Protein AF-A0A7S1Y9A8-F1 (afdb_monomer)

pLDDT: mean 70.91, std 24.39, range [23.91, 96.44]

Organism: NCBI:txid210454

Mean predicted aligned error: 14.98 Å

Structure (mmCIF, N/CA/C/O backbone):
data_AF-A0A7S1Y9A8-F1
#
_entry.id   AF-A0A7S1Y9A8-F1
#
loop_
_atom_site.group_PDB
_atom_site.id
_atom_site.type_symbol
_atom_site.label_atom_id
_atom_site.label_alt_id
_atom_site.label_comp_id
_atom_site.label_asym_id
_atom_site.label_entity_id
_atom_site.label_seq_id
_atom_site.pdbx_PDB_ins_code
_atom_site.Cartn_x
_atom_site.Cartn_y
_atom_site.Cartn_z
_atom_site.occupancy
_atom_site.B_iso_or_equiv
_atom_site.auth_seq_id
_atom_site.auth_comp_id
_atom_site.auth_asym_id
_atom_site.auth_atom_id
_atom_site.pdbx_PDB_model_num
ATOM 1 N N . ASP A 1 1 ? -24.614 4.034 -26.869 1.00 30.88 1 ASP A N 1
ATOM 2 C CA . ASP A 1 1 ? -23.906 5.324 -26.892 1.00 30.88 1 ASP A CA 1
ATOM 3 C C . ASP A 1 1 ? -23.157 5.508 -25.569 1.00 30.88 1 ASP A C 1
ATOM 5 O O . ASP A 1 1 ? -23.698 6.017 -24.600 1.00 30.88 1 ASP A O 1
ATOM 9 N N . LEU A 1 2 ? -21.949 4.937 -25.499 1.00 27.69 2 LEU A N 1
ATOM 10 C CA . LEU A 1 2 ? -21.067 4.871 -24.318 1.00 27.69 2 LEU A CA 1
ATOM 11 C C . LEU A 1 2 ? -19.910 5.891 -24.429 1.00 27.69 2 LEU A C 1
ATOM 13 O O . LEU A 1 2 ? -18.851 5.713 -23.838 1.00 27.69 2 LEU A O 1
ATOM 17 N N . GLN A 1 3 ? -20.088 6.953 -25.224 1.00 30.09 3 GLN A N 1
ATOM 18 C CA . GLN A 1 3 ? -18.988 7.811 -25.681 1.00 30.09 3 GLN A CA 1
ATOM 19 C C . GLN A 1 3 ? -18.899 9.207 -25.048 1.00 30.09 3 GLN A C 1
ATOM 21 O O . GLN A 1 3 ? -18.086 10.000 -25.513 1.00 30.09 3 GLN A O 1
ATOM 26 N N . ARG A 1 4 ? -19.662 9.566 -24.004 1.00 28.25 4 ARG A N 1
ATOM 27 C CA . ARG A 1 4 ? -19.711 10.990 -23.592 1.00 28.25 4 ARG A CA 1
ATOM 28 C C . ARG A 1 4 ? -19.163 11.415 -22.239 1.00 28.25 4 ARG A C 1
ATOM 30 O O . ARG A 1 4 ? -18.996 12.614 -22.062 1.00 28.25 4 ARG A O 1
ATOM 37 N N . THR A 1 5 ? -18.719 10.524 -21.360 1.00 34.34 5 THR A N 1
ATOM 38 C CA . THR A 1 5 ? -17.974 10.951 -20.155 1.00 34.34 5 THR A CA 1
ATOM 39 C C . THR A 1 5 ? -16.961 9.901 -19.721 1.00 34.34 5 THR A C 1
ATOM 41 O O . THR A 1 5 ? -17.026 9.288 -18.660 1.00 34.34 5 THR A O 1
ATOM 44 N N . ASN A 1 6 ? -15.974 9.719 -20.591 1.00 33.00 6 ASN A N 1
ATOM 45 C CA . ASN A 1 6 ? -14.735 9.030 -20.286 1.00 33.00 6 ASN A CA 1
ATOM 46 C C . ASN A 1 6 ? -13.864 9.933 -19.386 1.00 33.00 6 ASN A C 1
ATOM 48 O O . ASN A 1 6 ? -13.241 10.878 -19.861 1.00 33.00 6 ASN A O 1
ATOM 52 N N . ALA A 1 7 ? -13.851 9.666 -18.079 1.00 34.69 7 ALA A N 1
ATOM 53 C CA . ALA A 1 7 ? -12.838 10.183 -17.147 1.00 34.69 7 ALA A CA 1
ATOM 54 C C . ALA A 1 7 ? -12.228 9.055 -16.290 1.00 34.69 7 ALA A C 1
ATOM 56 O O . ALA A 1 7 ? -11.705 9.289 -15.200 1.00 34.69 7 ALA A O 1
ATOM 57 N N . GLY A 1 8 ? -12.313 7.816 -16.782 1.00 31.08 8 GLY A N 1
ATOM 58 C CA . GLY A 1 8 ? -11.635 6.657 -16.218 1.00 31.08 8 GLY A CA 1
ATOM 59 C C . GLY A 1 8 ? -10.339 6.410 -16.976 1.00 31.08 8 GLY A C 1
ATOM 60 O O . GLY A 1 8 ? -10.314 5.618 -17.909 1.00 31.08 8 GLY A O 1
ATOM 61 N N . TYR A 1 9 ? -9.261 7.094 -16.590 1.00 32.44 9 TYR A N 1
ATOM 62 C CA . TYR A 1 9 ? -7.921 6.679 -17.002 1.00 32.44 9 TYR A CA 1
ATOM 63 C C . TYR A 1 9 ? -7.650 5.308 -16.369 1.00 32.44 9 TYR A C 1
ATOM 65 O O . TYR A 1 9 ? -7.555 5.202 -15.147 1.00 32.44 9 TYR A O 1
ATOM 73 N N . GLY A 1 10 ? -7.635 4.262 -17.195 1.00 34.56 10 GLY A N 1
ATOM 74 C CA . GLY A 1 10 ? -7.556 2.870 -16.765 1.00 34.56 10 GLY A CA 1
ATOM 75 C C . GLY A 1 10 ? -6.285 2.563 -15.977 1.00 34.56 10 GLY A C 1
ATOM 76 O O . GLY A 1 10 ? -5.195 2.630 -16.530 1.00 34.56 10 GLY A O 1
ATOM 77 N N . TYR A 1 11 ? -6.446 2.176 -14.708 1.00 33.78 11 TYR A N 1
ATOM 78 C CA . TYR A 1 11 ? -5.387 1.662 -13.833 1.00 33.78 11 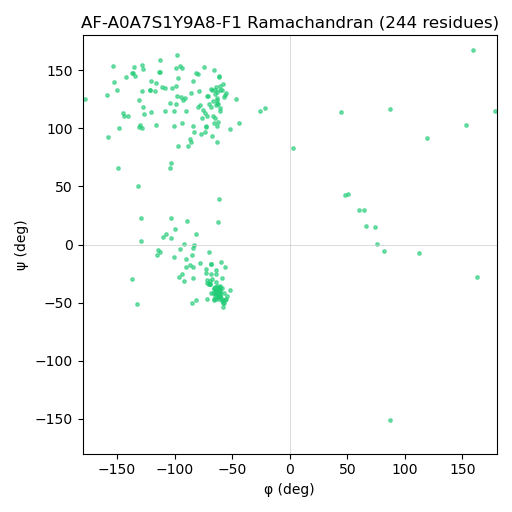TYR A CA 1
ATOM 79 C C . TYR A 1 11 ? -6.012 0.643 -12.859 1.00 33.78 11 TYR A C 1
ATOM 81 O O . TYR A 1 11 ? -6.693 1.021 -11.907 1.00 33.78 11 TYR A O 1
ATOM 89 N N . CYS A 1 12 ? -5.856 -0.658 -13.134 1.00 32.47 12 CYS A N 1
ATOM 90 C CA . CYS A 1 12 ? -6.739 -1.711 -12.601 1.00 32.47 12 CYS A CA 1
ATOM 91 C C . CYS A 1 12 ? -6.262 -2.422 -11.312 1.00 32.47 12 CYS A C 1
ATOM 93 O O . CYS A 1 12 ? -7.019 -3.215 -10.765 1.00 32.47 12 CYS A O 1
ATOM 95 N N . ALA A 1 13 ? -5.077 -2.148 -10.753 1.00 27.39 13 ALA A N 1
ATOM 96 C CA . ALA A 1 13 ? -4.642 -2.854 -9.530 1.00 27.39 13 ALA A CA 1
ATOM 97 C C . ALA A 1 13 ? -4.081 -1.934 -8.434 1.00 27.39 13 ALA A C 1
ATOM 99 O O . ALA A 1 13 ? -4.585 -1.943 -7.310 1.00 27.39 13 ALA A O 1
ATOM 100 N N . ALA A 1 14 ? -3.122 -1.055 -8.741 1.00 31.95 14 ALA A N 1
ATOM 101 C CA . ALA A 1 14 ? -2.535 -0.163 -7.732 1.00 31.95 14 ALA A CA 1
ATOM 102 C C . ALA A 1 14 ? -3.414 1.048 -7.367 1.00 31.95 14 ALA A C 1
ATOM 104 O O . ALA A 1 14 ? -3.231 1.677 -6.321 1.00 31.95 14 ALA A O 1
ATOM 105 N N . TRP A 1 15 ? -4.420 1.361 -8.191 1.00 31.95 15 TRP A N 1
ATOM 106 C CA . TRP A 1 15 ? -5.328 2.483 -7.944 1.00 31.95 15 TRP A CA 1
ATOM 107 C C . TRP A 1 15 ? -6.320 2.216 -6.803 1.00 31.95 15 TRP A C 1
ATOM 109 O O . TRP A 1 15 ? -6.751 3.152 -6.123 1.00 31.95 15 TRP A O 1
ATOM 119 N N . TYR A 1 16 ? -6.617 0.943 -6.520 1.00 31.50 16 TYR A N 1
ATOM 120 C CA . TYR A 1 16 ? -7.480 0.566 -5.401 1.00 31.50 16 TYR A CA 1
ATOM 121 C C . TYR A 1 16 ? -6.854 0.955 -4.052 1.00 31.50 16 TYR A C 1
ATOM 123 O O . TYR A 1 16 ? -7.535 1.531 -3.208 1.00 31.50 16 TYR A O 1
ATOM 131 N N . ALA A 1 17 ? -5.547 0.772 -3.853 1.00 28.16 17 ALA A N 1
ATOM 132 C CA . ALA A 1 17 ? -4.913 1.053 -2.560 1.00 28.16 17 ALA A CA 1
ATOM 133 C C . ALA A 1 17 ? -4.791 2.557 -2.233 1.00 28.16 17 ALA A C 1
ATOM 135 O O . ALA A 1 17 ? -4.843 2.946 -1.065 1.00 28.16 17 ALA A O 1
ATOM 136 N N . ILE A 1 18 ? -4.649 3.416 -3.250 1.00 33.25 18 ILE A N 1
ATOM 137 C CA . ILE A 1 18 ? -4.384 4.855 -3.064 1.00 33.25 18 ILE A CA 1
ATOM 138 C C . ILE A 1 18 ? -5.680 5.650 -2.828 1.00 33.25 18 ILE A C 1
ATOM 140 O O . ILE A 1 18 ? -5.668 6.647 -2.102 1.00 33.25 18 ILE A O 1
ATOM 144 N N . ARG A 1 19 ? -6.818 5.194 -3.372 1.00 33.50 19 ARG A N 1
ATOM 145 C CA . ARG A 1 19 ? -8.117 5.870 -3.214 1.00 33.50 19 ARG A CA 1
ATOM 146 C C . ARG A 1 19 ? -8.925 5.417 -2.000 1.00 33.50 19 ARG A C 1
ATOM 148 O O . ARG A 1 19 ? -9.7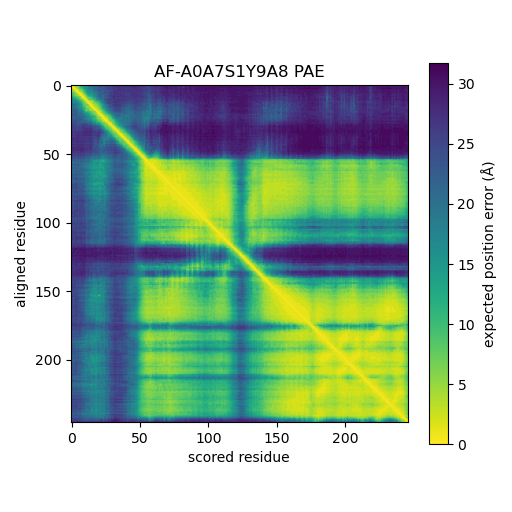74 6.169 -1.538 1.00 33.50 19 ARG A O 1
ATOM 155 N N . PHE A 1 20 ? -8.632 4.243 -1.440 1.00 36.38 20 PHE A N 1
ATOM 156 C CA . PHE A 1 20 ? -9.319 3.720 -0.249 1.00 36.38 20 PHE A CA 1
ATOM 157 C C . PHE A 1 20 ? -9.194 4.629 0.992 1.00 36.38 20 PHE A C 1
ATOM 159 O O . PHE A 1 20 ? -9.915 4.438 1.963 1.00 36.38 20 PHE A O 1
ATOM 166 N N . MET A 1 21 ? -8.268 5.597 0.985 1.00 33.22 21 MET A N 1
ATOM 167 C CA . MET A 1 21 ? -7.906 6.411 2.155 1.00 33.22 21 MET A CA 1
ATOM 168 C C . MET A 1 21 ? -7.922 7.929 1.909 1.00 33.22 21 MET A C 1
ATOM 170 O O . MET A 1 21 ? -7.584 8.689 2.811 1.00 33.22 21 MET A O 1
ATOM 174 N N . ASN A 1 22 ? -8.312 8.377 0.714 1.00 28.25 22 ASN A N 1
ATOM 175 C CA . ASN A 1 22 ? -8.611 9.781 0.435 1.00 28.25 22 ASN A CA 1
ATOM 176 C C . ASN A 1 22 ? -10.017 9.834 -0.173 1.00 28.25 22 ASN A C 1
ATOM 178 O O . ASN A 1 22 ? -10.182 9.343 -1.294 1.00 28.25 22 ASN A O 1
ATOM 182 N N . PRO A 1 23 ? -11.026 10.398 0.517 1.00 30.67 23 PRO A N 1
ATOM 183 C CA . PRO A 1 23 ? -12.350 10.533 -0.069 1.00 30.67 23 PRO A CA 1
ATOM 184 C C . PRO A 1 23 ? -12.243 11.331 -1.373 1.00 30.67 23 PRO A C 1
ATOM 186 O O . PRO A 1 23 ? -11.645 12.409 -1.433 1.00 30.67 23 PRO A O 1
ATOM 189 N N . MET A 1 24 ? -12.780 10.756 -2.447 1.00 30.09 24 MET A N 1
ATOM 190 C CA . MET A 1 24 ? -12.892 11.423 -3.735 1.00 30.09 24 MET A CA 1
ATOM 191 C C . MET A 1 24 ? -13.821 12.628 -3.566 1.00 30.09 24 MET A C 1
ATOM 193 O O . MET A 1 24 ? -14.955 12.468 -3.129 1.00 30.09 24 MET A O 1
ATOM 197 N N . LYS A 1 25 ? -13.357 13.833 -3.920 1.00 31.05 25 LYS A N 1
ATOM 198 C CA . LYS A 1 25 ? -14.243 14.997 -4.046 1.00 31.05 25 LYS A CA 1
ATOM 199 C C . LYS A 1 25 ? -15.194 14.743 -5.213 1.00 31.05 25 LYS A C 1
ATOM 201 O O . LYS A 1 25 ? -14.778 14.819 -6.371 1.00 31.05 25 LYS A O 1
ATOM 206 N N . ILE A 1 26 ? -16.440 14.409 -4.907 1.00 34.28 26 ILE A N 1
ATOM 207 C CA . ILE A 1 26 ? -17.520 14.391 -5.888 1.00 34.28 26 ILE A CA 1
ATOM 208 C C . ILE A 1 26 ? -17.795 15.856 -6.225 1.00 34.28 26 ILE A C 1
ATOM 210 O O . ILE A 1 26 ? -18.030 16.672 -5.338 1.00 34.28 26 ILE A O 1
ATOM 214 N N . ARG A 1 27 ? -17.661 16.220 -7.503 1.00 32.41 27 ARG A N 1
ATOM 215 C CA . ARG A 1 27 ? -18.210 17.484 -7.991 1.00 32.41 27 ARG A CA 1
ATOM 216 C C . ARG A 1 27 ? -19.706 17.265 -8.128 1.00 32.41 27 ARG A C 1
ATOM 218 O O . ARG A 1 27 ? -20.119 16.550 -9.041 1.00 32.41 27 ARG A O 1
ATOM 225 N N . ASP A 1 28 ? -20.483 17.876 -7.246 1.00 34.41 28 ASP A N 1
ATOM 226 C CA . ASP A 1 28 ? -21.924 17.968 -7.430 1.00 34.41 28 ASP A CA 1
ATOM 227 C C . ASP A 1 28 ? -22.170 18.759 -8.707 1.00 34.41 28 ASP A C 1
ATOM 229 O O . ASP A 1 28 ? -21.944 19.966 -8.788 1.00 34.41 28 ASP A O 1
ATOM 233 N N . THR A 1 29 ? -22.562 18.042 -9.753 1.00 38.88 29 THR A N 1
ATOM 234 C CA . THR A 1 29 ? -23.105 18.669 -10.944 1.00 38.88 29 THR A CA 1
ATOM 235 C C . THR A 1 29 ? -24.583 18.347 -10.942 1.00 38.88 29 THR A C 1
ATOM 237 O O . THR A 1 29 ? -24.950 17.184 -11.083 1.00 38.88 29 THR A O 1
ATOM 240 N N . LEU A 1 30 ? -25.366 19.421 -10.809 1.00 35.94 30 LEU A N 1
ATOM 241 C CA . LEU A 1 30 ? -26.774 19.623 -11.159 1.00 35.94 30 LEU A CA 1
ATOM 242 C C . LEU A 1 30 ? -27.653 19.971 -9.956 1.00 35.94 30 LEU A C 1
ATOM 244 O O . LEU A 1 30 ? -28.231 19.099 -9.326 1.00 35.94 30 LEU A O 1
ATOM 248 N N . LEU A 1 31 ? -27.795 21.277 -9.720 1.00 32.16 31 LEU A N 1
ATOM 249 C CA . LEU A 1 31 ? -29.069 22.005 -9.757 1.00 32.16 31 LEU A CA 1
ATOM 250 C C . LEU A 1 31 ? -28.733 23.494 -9.969 1.00 32.16 31 LEU A C 1
ATOM 252 O O . LEU A 1 31 ? -27.813 24.028 -9.355 1.00 32.16 31 LEU A O 1
ATOM 256 N N . GLY A 1 32 ? -29.379 24.113 -10.958 1.00 31.98 32 GLY A N 1
ATOM 257 C CA . GLY A 1 32 ? -28.995 25.412 -11.510 1.00 31.98 32 GLY A CA 1
ATOM 258 C C . GLY A 1 32 ? -29.140 26.592 -10.546 1.00 31.98 32 GLY A C 1
ATOM 259 O O . GLY A 1 32 ? -30.029 26.615 -9.703 1.00 31.98 32 GLY A O 1
ATOM 260 N N . GLY A 1 33 ? -28.289 27.605 -10.737 1.00 28.09 33 GLY A N 1
ATOM 261 C CA . GLY A 1 33 ? -28.428 28.911 -10.095 1.00 28.09 33 GLY A CA 1
ATOM 262 C C . GLY A 1 33 ? -27.100 29.645 -9.918 1.00 28.09 33 GLY A C 1
ATOM 263 O O . GLY A 1 33 ? -26.346 29.329 -9.014 1.00 28.09 33 GLY A O 1
ATOM 264 N N . SER A 1 34 ? -26.861 30.628 -10.791 1.00 27.25 34 SER A N 1
ATOM 265 C CA . SER A 1 34 ? -25.944 31.777 -10.677 1.00 27.25 34 SER A CA 1
ATOM 266 C C . SER A 1 34 ? -24.522 31.567 -10.129 1.00 27.25 34 SER A C 1
ATOM 268 O O . SER A 1 34 ? -24.275 31.381 -8.943 1.00 27.25 34 SER A O 1
ATOM 270 N N . SER A 1 35 ? -23.574 31.787 -11.036 1.00 34.47 35 SER A N 1
ATOM 271 C CA . SER A 1 35 ? -22.194 32.220 -10.820 1.00 34.47 35 SER A CA 1
ATOM 272 C C . SER A 1 35 ? -21.933 33.030 -9.540 1.00 34.47 35 SER A C 1
ATOM 274 O O . SER A 1 35 ? -22.312 34.197 -9.477 1.00 34.47 35 SER A O 1
ATOM 276 N N . THR A 1 36 ? -21.140 32.454 -8.631 1.00 24.94 36 THR A N 1
ATOM 277 C CA . THR A 1 36 ? -20.104 33.184 -7.885 1.00 24.94 36 THR A CA 1
ATOM 278 C C . THR A 1 36 ? -18.902 32.262 -7.693 1.00 24.94 36 THR A C 1
ATOM 280 O O . THR A 1 36 ? -18.955 31.263 -6.978 1.00 24.94 36 THR A O 1
ATOM 283 N N . THR A 1 37 ? -17.809 32.587 -8.376 1.00 31.20 37 THR A N 1
ATOM 284 C CA . THR A 1 37 ? -16.490 31.994 -8.167 1.00 31.20 37 THR A CA 1
ATOM 285 C C . THR A 1 37 ? -16.025 32.328 -6.753 1.00 31.20 37 THR A C 1
ATOM 287 O O . THR A 1 37 ? -15.551 33.433 -6.509 1.00 31.20 37 THR A O 1
ATOM 290 N N . THR A 1 38 ? -16.128 31.373 -5.831 1.00 23.91 38 THR A N 1
ATOM 291 C CA . THR A 1 38 ? -15.404 31.431 -4.558 1.00 23.91 38 THR A CA 1
ATOM 292 C C . THR A 1 38 ? -14.436 30.265 -4.513 1.00 23.91 38 THR A C 1
ATOM 294 O O . THR A 1 38 ? -14.798 29.108 -4.313 1.00 23.91 38 THR A O 1
ATOM 297 N N . THR A 1 39 ? -13.171 30.584 -4.751 1.00 28.05 39 THR A N 1
ATOM 298 C CA . THR A 1 39 ? -12.014 29.737 -4.495 1.00 28.05 39 THR A CA 1
ATOM 299 C C . THR A 1 39 ? -11.944 29.483 -2.987 1.00 28.05 39 THR A C 1
ATOM 301 O O . THR A 1 39 ? -11.320 30.239 -2.248 1.00 28.05 39 THR A O 1
ATOM 304 N N . THR A 1 40 ? -12.620 28.446 -2.490 1.00 24.73 40 THR A N 1
ATOM 305 C CA . THR A 1 40 ? -12.511 28.074 -1.075 1.00 24.73 40 THR A CA 1
ATOM 306 C C . THR A 1 40 ? -11.276 27.208 -0.874 1.00 24.73 40 THR A C 1
ATOM 308 O O . THR A 1 40 ? -11.262 25.996 -1.104 1.00 24.73 40 THR A O 1
ATOM 311 N N . THR A 1 41 ? -10.214 27.888 -0.458 1.00 26.33 41 THR A N 1
ATOM 312 C CA . THR A 1 41 ? -9.039 27.335 0.204 1.00 26.33 41 THR A CA 1
ATOM 313 C C . THR A 1 41 ? -9.445 26.370 1.316 1.00 26.33 41 THR A C 1
ATOM 315 O O . THR A 1 41 ? -10.202 26.709 2.218 1.00 26.33 41 THR A O 1
ATOM 318 N N . THR A 1 42 ? -8.901 25.162 1.219 1.00 33.38 42 THR A N 1
ATOM 319 C CA . THR A 1 42 ? -8.463 24.258 2.287 1.00 33.38 42 THR A CA 1
ATOM 320 C C . THR A 1 42 ? -8.706 24.731 3.728 1.00 33.38 42 THR A C 1
ATOM 322 O O . THR A 1 42 ? -7.782 25.193 4.387 1.00 33.38 42 THR A O 1
ATOM 325 N N . GLN A 1 43 ? -9.912 24.530 4.251 1.00 28.36 43 GLN A N 1
ATOM 326 C CA . GLN A 1 43 ? -10.160 24.342 5.680 1.00 28.36 43 GLN A CA 1
ATOM 327 C C . GLN A 1 43 ? -11.306 23.340 5.815 1.00 28.36 43 GLN A C 1
ATOM 329 O O . GLN A 1 43 ? -12.429 23.612 5.409 1.00 28.36 43 GLN A O 1
ATOM 334 N N . SER A 1 44 ? -11.019 22.155 6.348 1.00 27.80 44 SER A N 1
ATOM 335 C CA . SER A 1 44 ? -12.048 21.304 6.945 1.00 27.80 44 SER A CA 1
ATOM 336 C C . SER A 1 44 ? -11.903 21.408 8.457 1.00 27.80 44 SER A C 1
ATOM 338 O O . SER A 1 44 ? -11.509 20.463 9.134 1.00 27.80 44 SER A O 1
ATOM 340 N N . SER A 1 45 ? -12.169 22.601 8.977 1.00 30.75 45 SER A N 1
ATOM 341 C CA . SER A 1 45 ? -12.733 22.760 10.308 1.00 30.75 45 SER A CA 1
ATOM 342 C C . SER A 1 45 ? -14.151 22.189 10.242 1.00 30.75 45 SER A C 1
ATOM 344 O O . SER A 1 45 ? -15.080 22.861 9.813 1.00 30.75 45 SER A O 1
ATOM 346 N N . SER A 1 46 ? -14.320 20.913 10.587 1.00 29.91 46 SER A N 1
ATOM 347 C CA . SER A 1 46 ? -15.647 20.301 10.700 1.00 29.91 46 SER A CA 1
ATOM 348 C C . SER A 1 46 ? -16.029 20.164 12.170 1.00 29.91 46 SER A C 1
ATOM 350 O O . SER A 1 46 ? -16.084 19.066 12.716 1.00 29.91 46 SER A O 1
ATOM 352 N N . SER A 1 47 ? -16.302 21.297 12.813 1.00 30.36 47 SER A N 1
ATOM 353 C CA . SER A 1 47 ? -17.322 21.346 13.854 1.00 30.36 47 SER A CA 1
ATOM 354 C C . SER A 1 47 ? -18.667 21.372 13.134 1.00 30.36 47 SER A C 1
ATOM 356 O O . SER A 1 47 ? -19.048 22.426 12.653 1.00 30.36 47 SER A O 1
ATOM 358 N N . PHE A 1 48 ? -19.305 20.218 12.955 1.00 25.97 48 PHE A N 1
ATOM 359 C CA . PHE A 1 48 ? -20.756 20.041 12.812 1.00 25.97 48 PHE A CA 1
ATOM 360 C C . PHE A 1 48 ? -21.001 18.550 12.584 1.00 25.97 48 PHE A C 1
ATOM 362 O O . PHE A 1 48 ? -20.571 17.984 11.577 1.00 25.97 48 PHE A O 1
ATOM 369 N N . ALA A 1 49 ? -21.676 17.927 13.547 1.00 31.81 49 ALA A N 1
ATOM 370 C CA . ALA A 1 49 ? -22.215 16.583 13.463 1.00 31.81 49 ALA A CA 1
ATOM 371 C C . ALA A 1 49 ? -22.892 16.367 12.104 1.00 31.81 49 ALA A C 1
ATOM 373 O O . ALA A 1 49 ? -23.979 16.871 11.841 1.00 31.81 49 ALA A O 1
ATOM 374 N N . THR A 1 50 ? -22.226 15.632 11.219 1.00 26.66 50 THR A N 1
ATOM 375 C CA . THR A 1 50 ? -22.863 15.083 10.030 1.00 26.66 50 THR A CA 1
ATOM 376 C C . THR A 1 50 ? -22.546 13.604 10.020 1.00 26.66 50 THR A C 1
ATOM 378 O O . THR A 1 50 ? -21.468 13.172 9.619 1.00 26.66 50 THR A O 1
ATOM 381 N N . THR A 1 51 ? -23.527 12.828 10.461 1.00 33.38 51 THR A N 1
ATOM 382 C CA . THR A 1 51 ? -23.706 11.391 10.238 1.00 33.38 51 THR A CA 1
ATOM 383 C C . THR A 1 51 ? -23.870 11.069 8.745 1.00 33.38 51 THR A C 1
ATOM 385 O O . THR A 1 51 ? -24.673 10.221 8.369 1.00 33.38 51 THR A O 1
ATOM 388 N N . ASN A 1 52 ? -23.129 11.740 7.858 1.00 39.59 52 ASN A N 1
ATOM 389 C CA . ASN A 1 52 ? -23.088 11.371 6.456 1.00 39.59 52 ASN A CA 1
ATOM 390 C C . ASN A 1 52 ? -22.250 10.106 6.380 1.00 39.59 52 ASN A C 1
ATOM 392 O O . ASN A 1 52 ? -21.020 10.146 6.384 1.00 39.59 52 ASN A O 1
ATOM 396 N N . THR A 1 53 ? -22.939 8.969 6.351 1.00 46.06 53 THR A N 1
ATOM 397 C CA . THR A 1 53 ? -22.382 7.708 5.886 1.00 46.06 53 THR A CA 1
ATOM 398 C C . THR A 1 53 ? -21.773 7.974 4.516 1.00 46.06 53 THR A C 1
ATOM 400 O O . THR A 1 53 ? -22.482 8.118 3.521 1.00 46.06 53 THR A O 1
ATOM 403 N N . LEU A 1 54 ? -20.454 8.153 4.481 1.00 64.50 54 LEU A N 1
ATOM 404 C CA . LEU A 1 54 ? -19.745 8.384 3.237 1.00 64.50 54 LEU A CA 1
ATOM 405 C C . LEU A 1 54 ? -19.860 7.100 2.422 1.00 64.50 54 LEU A C 1
ATOM 407 O O . LEU A 1 54 ? -19.300 6.064 2.789 1.00 64.50 54 LEU A O 1
ATOM 411 N N . GLN A 1 55 ? -20.621 7.182 1.335 1.00 73.56 55 GLN A N 1
ATOM 412 C CA . GLN A 1 55 ? -20.807 6.078 0.413 1.00 73.56 55 GLN A CA 1
ATOM 413 C C . GLN A 1 55 ? -19.443 5.599 -0.093 1.00 73.56 55 GLN A C 1
ATOM 415 O O . GLN A 1 55 ? -18.620 6.372 -0.592 1.00 73.56 55 GLN A O 1
ATOM 420 N N . HIS A 1 56 ? -19.204 4.296 -0.001 1.00 77.12 56 HIS A N 1
ATOM 421 C CA . HIS A 1 56 ? -17.988 3.684 -0.501 1.00 77.12 56 HIS A CA 1
ATOM 422 C C . HIS A 1 56 ? -18.168 3.284 -1.970 1.00 77.12 56 HIS A C 1
ATOM 424 O O . HIS A 1 56 ? -18.468 2.130 -2.282 1.00 77.12 56 HIS A O 1
ATOM 430 N N . HIS A 1 57 ? -17.943 4.226 -2.892 1.00 80.81 57 HIS A N 1
ATOM 431 C CA . HIS A 1 57 ? -18.139 4.013 -4.337 1.00 80.81 57 HIS A CA 1
ATOM 432 C C . HIS A 1 57 ? -17.427 2.774 -4.891 1.00 80.81 57 HIS A C 1
ATOM 434 O O . HIS A 1 57 ? -18.004 2.051 -5.693 1.00 80.81 57 HIS A O 1
ATOM 440 N N . GLY A 1 58 ? -16.202 2.487 -4.436 1.00 81.38 58 GLY A N 1
ATOM 441 C CA . GLY A 1 58 ? -15.440 1.327 -4.913 1.00 81.38 58 GLY A CA 1
ATOM 442 C C . GLY A 1 58 ? -16.011 -0.033 -4.494 1.00 81.38 58 GLY A C 1
ATOM 443 O O . GLY A 1 58 ? -15.637 -1.038 -5.081 1.00 81.38 58 GLY A O 1
ATOM 444 N N . LEU A 1 59 ? -16.898 -0.066 -3.491 1.00 79.75 59 LEU A N 1
ATOM 445 C CA . LEU A 1 59 ? -17.574 -1.280 -3.009 1.00 79.75 59 LEU A CA 1
ATOM 446 C C . LEU A 1 59 ? -19.083 -1.249 -3.295 1.00 79.75 59 LEU A C 1
ATOM 448 O O . LEU A 1 59 ? -19.772 -2.221 -3.017 1.00 79.75 59 LEU A O 1
ATOM 452 N N . GLY A 1 60 ? -19.614 -0.130 -3.799 1.00 84.12 60 GLY A N 1
ATOM 453 C CA . GLY A 1 60 ? -21.053 0.064 -3.984 1.00 84.12 60 GLY A CA 1
ATOM 454 C C . GLY A 1 60 ? -21.865 0.123 -2.682 1.00 84.12 60 GLY A C 1
ATOM 455 O O . GLY A 1 60 ? -23.082 -0.013 -2.729 1.00 84.12 60 GLY A O 1
ATOM 456 N N . LEU A 1 61 ? -21.229 0.325 -1.523 1.00 80.75 61 LEU A N 1
ATOM 457 C CA . LEU A 1 61 ? -21.899 0.314 -0.217 1.00 80.75 61 LEU A CA 1
ATOM 458 C C . LEU A 1 61 ? -22.248 1.727 0.251 1.00 80.75 61 LEU A C 1
ATOM 460 O O . LEU A 1 61 ? -21.461 2.654 0.073 1.00 80.75 61 LEU A O 1
ATOM 464 N N . GLN A 1 62 ? -23.401 1.882 0.903 1.00 76.44 62 GLN A N 1
ATOM 465 C CA . GLN A 1 62 ? -23.827 3.152 1.510 1.00 76.44 62 GLN A CA 1
ATOM 466 C C . GLN A 1 62 ? -22.995 3.515 2.747 1.00 76.44 62 GLN A C 1
ATOM 468 O O . GLN A 1 62 ? -22.703 4.684 2.977 1.00 76.44 62 GLN A O 1
ATOM 473 N N . CYS A 1 63 ? -22.562 2.512 3.511 1.00 74.88 63 CYS A N 1
ATOM 474 C CA . CYS A 1 63 ? -21.648 2.670 4.631 1.00 74.88 63 CYS A CA 1
ATOM 475 C C . CYS A 1 63 ? -20.670 1.491 4.680 1.00 74.88 63 CYS A C 1
ATOM 477 O O . CYS A 1 63 ? -21.009 0.358 4.337 1.00 74.88 63 CYS A O 1
ATOM 479 N N . TYR A 1 64 ? -19.429 1.765 5.074 1.00 80.19 64 TYR A N 1
ATOM 480 C CA . TYR A 1 64 ? -18.401 0.746 5.249 1.00 80.19 64 TYR A CA 1
ATOM 481 C C . TYR A 1 64 ? -17.380 1.210 6.286 1.00 80.19 64 TYR A C 1
ATOM 483 O O . TYR A 1 64 ? -16.972 2.371 6.285 1.00 80.19 64 TYR A O 1
ATOM 491 N N . CYS A 1 65 ? -16.936 0.296 7.148 1.00 80.75 65 CYS A N 1
ATOM 492 C CA . CYS A 1 65 ? -15.810 0.520 8.046 1.00 80.75 65 CYS A CA 1
ATOM 493 C C . CYS A 1 65 ? -14.879 -0.698 8.055 1.00 80.75 65 CYS A C 1
ATOM 495 O O . CYS A 1 65 ? -15.291 -1.829 7.798 1.00 80.75 65 CYS A O 1
ATOM 497 N N . GLN A 1 66 ? -13.599 -0.459 8.334 1.00 84.31 66 GLN A N 1
ATOM 498 C CA . GLN A 1 66 ? -12.610 -1.524 8.484 1.00 84.31 66 GLN A CA 1
ATOM 499 C C . GLN A 1 66 ? -12.631 -2.037 9.933 1.00 84.31 66 GLN A C 1
ATOM 501 O O . GLN A 1 66 ? -12.585 -1.241 10.866 1.00 84.31 66 GLN A O 1
ATOM 506 N N . TRP A 1 67 ? -12.712 -3.360 10.118 1.00 85.88 67 TRP A N 1
ATOM 507 C CA . TRP A 1 67 ? -12.903 -3.984 11.441 1.00 85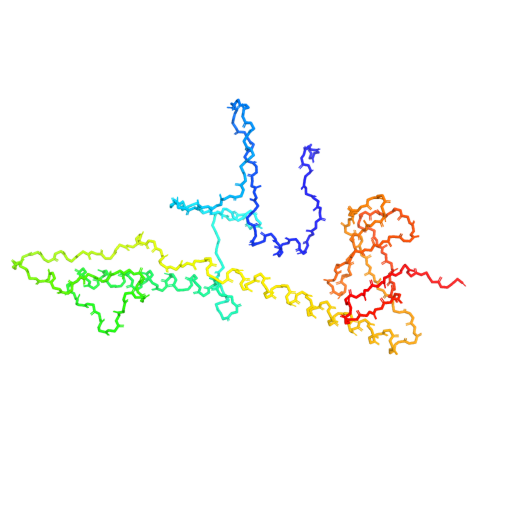.88 67 TRP A CA 1
ATOM 508 C C . TRP A 1 67 ? -12.024 -5.218 11.701 1.00 85.88 67 TRP A C 1
ATOM 510 O O . TRP A 1 67 ? -11.698 -5.539 12.841 1.00 85.88 67 TRP A O 1
ATOM 520 N N . THR A 1 68 ? -11.659 -5.964 10.661 1.00 92.25 68 THR A N 1
ATOM 521 C CA . THR A 1 68 ? -11.169 -7.346 10.796 1.00 92.25 68 THR A CA 1
ATOM 522 C C . THR A 1 68 ? -9.682 -7.473 11.135 1.00 92.25 68 THR A C 1
ATOM 524 O O . THR A 1 68 ? -9.171 -8.583 11.232 1.00 92.25 68 THR A O 1
ATOM 527 N N . SER A 1 69 ? -8.935 -6.374 11.273 1.00 91.94 69 SER A N 1
ATOM 528 C CA . SER A 1 69 ? -7.479 -6.394 11.487 1.00 91.94 69 SER A CA 1
ATOM 529 C C . SER A 1 69 ? -6.988 -5.496 12.641 1.00 91.94 69 SER A C 1
ATOM 531 O O . SER A 1 69 ? -6.016 -4.762 12.446 1.00 91.94 69 SER A O 1
ATOM 533 N N . PRO A 1 70 ? -7.563 -5.581 13.859 1.00 89.44 70 PRO A N 1
ATOM 534 C CA . PRO A 1 70 ? -7.235 -4.687 14.980 1.00 89.44 70 PRO A CA 1
ATOM 535 C C . PRO A 1 70 ? -5.786 -4.804 15.482 1.00 89.44 70 PRO A C 1
ATOM 537 O O . PRO A 1 70 ? -5.245 -3.839 16.007 1.00 89.44 70 PRO A O 1
ATOM 540 N N . ILE A 1 71 ? -5.125 -5.952 15.283 1.00 94.00 71 ILE A N 1
ATOM 541 C CA . ILE A 1 71 ? -3.720 -6.159 15.692 1.00 94.00 71 ILE A CA 1
ATOM 542 C C . ILE A 1 71 ? -2.752 -5.328 14.834 1.00 94.00 71 ILE A C 1
ATOM 544 O O . ILE A 1 71 ? -1.727 -4.863 15.319 1.00 94.00 71 ILE A O 1
ATOM 548 N N . ARG A 1 72 ? -3.066 -5.136 13.547 1.00 89.88 72 ARG A N 1
ATOM 549 C CA . ARG A 1 72 ? -2.157 -4.513 12.563 1.00 89.88 72 ARG A CA 1
ATOM 550 C C . ARG A 1 72 ? -2.658 -3.183 11.998 1.00 89.88 72 ARG A C 1
ATOM 552 O O . ARG A 1 72 ? -1.922 -2.522 11.272 1.00 89.88 72 ARG A O 1
ATOM 559 N N . ARG A 1 73 ? -3.905 -2.790 12.280 1.00 81.44 73 ARG A N 1
ATOM 560 C CA . ARG A 1 73 ? -4.492 -1.514 11.848 1.00 81.44 73 ARG A CA 1
ATOM 561 C C . ARG A 1 73 ? -5.077 -0.783 13.045 1.00 81.44 73 ARG A C 1
ATOM 563 O O . ARG A 1 73 ? -6.029 -1.248 13.665 1.00 81.44 73 ARG A O 1
ATOM 570 N N . PHE A 1 74 ? -4.533 0.398 13.315 1.00 83.00 74 PHE A N 1
ATOM 571 C CA . PHE A 1 74 ? -4.993 1.249 14.410 1.00 83.00 74 PHE A CA 1
ATOM 572 C C . PHE A 1 74 ? -6.448 1.707 14.226 1.00 83.00 74 PHE A C 1
ATOM 574 O O . PHE A 1 74 ? -7.201 1.752 15.191 1.00 83.00 74 PHE A O 1
ATOM 581 N N . THR A 1 75 ? -6.869 1.960 12.984 1.00 81.00 75 THR A N 1
ATOM 582 C CA . THR A 1 75 ? -8.256 2.320 12.657 1.00 81.00 75 THR A CA 1
ATOM 583 C C . THR A 1 75 ? -9.237 1.218 13.048 1.00 81.00 75 THR A C 1
ATOM 585 O O . THR A 1 75 ? -10.241 1.503 13.687 1.00 81.00 75 THR A O 1
ATOM 588 N N . ASP A 1 76 ? -8.929 -0.047 12.753 1.00 84.25 76 ASP A N 1
ATOM 589 C CA . ASP A 1 76 ? -9.776 -1.180 13.142 1.00 84.25 76 ASP A CA 1
ATOM 590 C C . ASP A 1 76 ? -9.859 -1.279 14.678 1.00 84.25 76 ASP A C 1
ATOM 592 O O . ASP A 1 76 ? -10.941 -1.469 15.229 1.00 84.25 76 ASP A O 1
ATOM 596 N N . LEU A 1 77 ? -8.744 -1.065 15.390 1.00 85.44 77 LEU A N 1
ATOM 597 C CA . LEU A 1 77 ? -8.722 -1.030 16.858 1.00 85.44 77 LEU A CA 1
ATOM 598 C C . LEU A 1 77 ? -9.602 0.094 17.435 1.00 85.44 77 LEU A C 1
ATOM 600 O O . LEU A 1 77 ? -10.279 -0.113 18.444 1.00 85.44 77 LEU A O 1
ATOM 604 N N . GLN A 1 78 ? -9.627 1.264 16.793 1.00 81.44 78 GLN A N 1
ATOM 605 C CA . GLN A 1 78 ? -10.508 2.369 17.175 1.00 81.44 78 GLN A CA 1
ATOM 606 C C . GLN A 1 78 ? -11.986 1.983 17.035 1.00 81.44 78 GLN A C 1
ATOM 608 O O . GLN A 1 78 ? -12.761 2.217 17.964 1.00 81.44 78 GLN A O 1
ATOM 613 N N . VAL A 1 79 ? -12.373 1.325 15.934 1.00 82.94 79 VAL A N 1
ATOM 614 C CA . VAL A 1 79 ? -13.754 0.840 15.760 1.00 82.94 79 VAL A CA 1
ATOM 615 C C . VAL A 1 79 ? -14.098 -0.200 16.834 1.00 82.94 79 VAL A C 1
ATOM 617 O O . VAL A 1 79 ? -15.157 -0.108 17.454 1.00 82.94 79 VAL A O 1
ATOM 620 N N . HIS A 1 80 ? -13.185 -1.130 17.149 1.00 87.44 80 HIS A N 1
ATOM 621 C CA . HIS A 1 80 ? -13.361 -2.081 18.262 1.00 87.44 80 HIS A CA 1
ATOM 622 C C . HIS A 1 80 ? -13.576 -1.374 19.603 1.00 87.44 80 HIS A C 1
ATOM 624 O O . HIS A 1 80 ? -14.422 -1.786 20.395 1.00 87.44 80 HIS A O 1
ATOM 630 N N . GLY A 1 81 ? -12.822 -0.306 19.872 1.00 84.00 81 GLY A N 1
ATOM 631 C CA . GLY A 1 81 ? -13.002 0.535 21.055 1.00 84.00 81 GLY A CA 1
ATOM 632 C C . GLY A 1 81 ? -14.388 1.181 21.112 1.00 84.00 81 GLY A C 1
ATOM 633 O O . GLY A 1 81 ? -15.032 1.147 22.161 1.00 84.00 81 GLY A O 1
ATOM 634 N N . ALA A 1 82 ? -14.871 1.708 19.987 1.00 82.31 82 ALA A N 1
ATOM 635 C CA . ALA A 1 82 ? -16.187 2.332 19.883 1.00 82.31 82 ALA A CA 1
ATOM 636 C C . ALA A 1 82 ? -17.333 1.339 20.141 1.00 82.31 82 ALA A C 1
ATOM 638 O O . ALA A 1 82 ? -18.211 1.616 20.955 1.00 82.31 82 ALA A O 1
ATOM 639 N N . VAL A 1 83 ? -17.288 0.152 19.525 1.00 84.19 83 VAL A N 1
ATOM 640 C CA . VAL A 1 83 ? -18.305 -0.894 19.732 1.00 84.19 83 VAL A CA 1
ATOM 641 C C . VAL A 1 83 ? -18.290 -1.408 21.173 1.00 84.19 83 VAL A C 1
ATOM 643 O O . VAL A 1 83 ? -19.346 -1.546 21.783 1.00 84.19 83 VAL A O 1
ATOM 646 N N . LYS A 1 84 ? -17.110 -1.619 21.772 1.00 87.75 84 LYS A N 1
ATOM 647 C CA . LYS A 1 84 ? -17.015 -2.007 23.190 1.00 87.75 84 LYS A CA 1
ATOM 648 C C . LYS A 1 84 ? -17.625 -0.958 24.120 1.00 87.75 84 LYS A C 1
ATOM 650 O O . LYS A 1 84 ? -18.320 -1.328 25.060 1.00 87.75 84 LYS A O 1
ATOM 655 N N . ARG A 1 85 ? -17.384 0.333 23.866 1.00 84.81 85 ARG A N 1
ATOM 656 C CA . ARG A 1 85 ? -17.996 1.431 24.635 1.00 84.81 85 ARG A CA 1
ATOM 657 C C . ARG A 1 85 ? -19.516 1.416 24.513 1.00 84.81 85 ARG A C 1
ATOM 659 O O . ARG A 1 85 ? -20.189 1.526 25.530 1.00 84.81 85 ARG A O 1
ATOM 666 N N . TYR A 1 86 ? -20.040 1.228 23.303 1.00 82.88 86 TYR A N 1
ATOM 667 C CA . TYR A 1 86 ? -21.480 1.131 23.062 1.00 82.88 86 TYR A CA 1
ATOM 668 C C . TYR A 1 86 ? -22.121 -0.008 23.869 1.00 82.88 86 TYR A C 1
ATOM 670 O O . TYR A 1 86 ? -23.014 0.251 24.670 1.00 82.88 86 TYR A O 1
ATOM 678 N N . LEU A 1 87 ? -21.593 -1.231 23.750 1.00 86.50 87 LEU A N 1
ATOM 679 C CA . LEU A 1 87 ? -22.116 -2.403 24.465 1.00 86.50 87 LEU A CA 1
ATOM 680 C C . LEU A 1 87 ? -22.023 -2.247 25.992 1.00 86.50 87 LEU A C 1
ATOM 682 O O . LEU A 1 87 ? -22.910 -2.667 26.728 1.00 86.50 87 LEU A O 1
ATOM 686 N N . ARG A 1 88 ? -20.957 -1.610 26.494 1.00 87.19 88 ARG A N 1
ATOM 687 C CA . ARG A 1 88 ? -20.820 -1.312 27.928 1.00 87.19 88 ARG A CA 1
ATOM 688 C C . ARG A 1 88 ? -21.857 -0.297 28.406 1.00 87.19 88 ARG A C 1
ATOM 690 O O . ARG A 1 88 ? -22.416 -0.490 29.479 1.00 87.19 88 ARG A O 1
ATOM 697 N N . ARG A 1 89 ? -22.125 0.762 27.630 1.00 83.94 89 ARG A N 1
ATOM 698 C CA . ARG A 1 89 ? -23.174 1.746 27.952 1.00 83.94 89 ARG A CA 1
ATOM 699 C C . ARG A 1 89 ? -24.548 1.095 27.970 1.00 83.94 89 ARG A C 1
ATOM 701 O O . ARG A 1 89 ? -25.294 1.336 28.907 1.00 83.94 89 ARG A O 1
ATOM 708 N N . GLU A 1 90 ? -24.854 0.269 26.972 1.00 85.69 90 GLU A N 1
ATOM 709 C CA . GLU A 1 90 ? -26.101 -0.500 26.904 1.00 85.69 90 GLU A CA 1
ATOM 710 C C . GLU A 1 90 ? -26.279 -1.366 28.156 1.00 85.69 90 GLU A C 1
ATOM 712 O O . GLU A 1 90 ? -27.299 -1.268 28.832 1.00 85.69 90 GLU A O 1
ATOM 717 N N . ARG A 1 91 ? -25.237 -2.100 28.561 1.00 87.88 91 ARG A N 1
ATOM 718 C CA . ARG A 1 91 ? -25.293 -2.916 29.776 1.00 87.88 91 ARG A CA 1
ATOM 719 C C . ARG A 1 91 ? -25.464 -2.090 31.054 1.00 87.88 91 ARG A C 1
ATOM 721 O O . ARG A 1 91 ? -26.232 -2.475 31.926 1.00 87.88 91 ARG A O 1
ATOM 728 N N . VAL A 1 92 ? -24.767 -0.962 31.190 1.00 86.44 92 VAL A N 1
ATOM 729 C CA . VAL A 1 92 ? -24.942 -0.055 32.343 1.00 86.44 92 VAL A CA 1
ATOM 730 C C . VAL A 1 92 ? -26.360 0.503 32.385 1.00 86.44 92 VAL A C 1
ATOM 732 O O . VAL A 1 92 ? -26.964 0.582 33.447 1.00 86.44 92 VAL A O 1
ATOM 735 N N . ASN A 1 93 ? -26.904 0.852 31.228 1.00 85.88 93 ASN A N 1
ATOM 736 C CA . ASN A 1 93 ? -28.264 1.334 31.075 1.00 85.88 93 ASN A CA 1
ATOM 737 C C . ASN A 1 93 ? -29.307 0.300 31.533 1.00 85.88 93 ASN A C 1
ATOM 739 O O . ASN A 1 93 ? -30.253 0.669 32.226 1.00 85.88 93 ASN A O 1
ATOM 743 N N . GLU A 1 94 ? -29.103 -0.983 31.224 1.00 88.00 94 GLU A N 1
ATOM 744 C CA . GLU A 1 94 ? -29.927 -2.076 31.758 1.00 88.00 94 GLU A CA 1
ATOM 745 C C . GLU A 1 94 ? -29.837 -2.169 33.289 1.00 88.00 94 GLU A C 1
ATOM 747 O O . GLU A 1 94 ? -30.865 -2.236 33.960 1.00 88.00 94 GLU A O 1
ATOM 752 N N . LEU A 1 95 ? -28.626 -2.119 33.857 1.00 86.62 95 LEU A N 1
ATOM 753 C CA . LEU A 1 95 ? -28.425 -2.164 35.313 1.00 86.62 95 LEU A CA 1
ATOM 754 C C . LEU A 1 95 ? -29.144 -1.006 36.014 1.00 86.62 95 LEU A C 1
ATOM 756 O O . LEU A 1 95 ? -29.896 -1.227 36.961 1.00 86.62 95 LEU A O 1
ATOM 760 N N . LEU A 1 96 ? -28.988 0.213 35.492 1.00 83.62 96 LEU A N 1
ATOM 761 C CA . LEU A 1 96 ? -29.664 1.400 36.014 1.00 83.62 96 LEU A CA 1
ATOM 762 C C . LEU A 1 96 ? -31.190 1.269 35.930 1.00 83.62 96 LEU A C 1
ATOM 764 O O . LEU A 1 96 ? -31.882 1.682 36.858 1.00 83.62 96 LEU A O 1
ATOM 768 N N . SER A 1 97 ? -31.721 0.664 34.860 1.00 84.44 97 SER A N 1
ATOM 769 C CA . SER A 1 97 ? -33.164 0.420 34.719 1.00 84.44 97 SER A CA 1
ATOM 770 C C . SER A 1 97 ? -33.707 -0.602 35.725 1.00 84.44 97 SER A C 1
ATOM 772 O O . SER A 1 97 ? -34.844 -0.476 36.173 1.00 84.44 97 SER A O 1
ATOM 774 N N . ASN A 1 98 ? -32.871 -1.556 36.143 1.00 87.00 98 ASN A N 1
ATOM 775 C CA . ASN A 1 98 ? -33.195 -2.547 37.169 1.00 87.00 98 ASN A CA 1
ATOM 776 C C . ASN A 1 98 ? -32.959 -2.031 38.601 1.00 87.00 98 ASN A C 1
ATOM 778 O O . ASN A 1 98 ? -33.232 -2.747 39.563 1.00 87.00 98 ASN A O 1
ATOM 782 N N . GLY A 1 99 ? -32.446 -0.805 38.762 1.00 82.00 99 GLY A N 1
ATOM 783 C CA . GLY A 1 99 ? -32.070 -0.241 40.061 1.00 82.00 99 GLY A CA 1
ATOM 784 C C . GLY A 1 99 ? -30.774 -0.821 40.641 1.00 82.00 99 GLY A C 1
ATOM 785 O O . GLY A 1 99 ? -30.500 -0.642 41.827 1.00 82.00 99 GLY A O 1
ATOM 786 N N . GLU A 1 100 ? -29.978 -1.515 39.827 1.00 82.81 100 GLU A N 1
ATOM 787 C CA . GLU A 1 100 ? -28.677 -2.051 40.218 1.00 82.81 100 GLU A CA 1
ATOM 788 C C . GLU A 1 100 ? -27.589 -0.967 40.142 1.00 82.81 100 GLU A C 1
ATOM 790 O O . GLU A 1 100 ? -27.624 -0.058 39.307 1.00 82.81 100 GLU A O 1
ATOM 795 N N . ALA A 1 101 ? -26.596 -1.064 41.028 1.00 81.50 101 ALA A N 1
ATOM 796 C CA . ALA A 1 101 ? -25.456 -0.155 41.033 1.00 81.50 101 ALA A CA 1
ATOM 797 C C . ALA A 1 101 ? -24.476 -0.466 39.887 1.00 81.50 101 ALA A C 1
ATOM 799 O O . ALA A 1 101 ? -24.343 -1.605 39.435 1.00 81.50 101 ALA A O 1
ATOM 800 N N . ILE A 1 102 ? -23.743 0.556 39.441 1.00 83.44 102 ILE A N 1
ATOM 801 C CA . ILE A 1 102 ? -22.683 0.402 38.437 1.00 83.44 102 ILE A CA 1
ATOM 802 C C . ILE A 1 102 ? -21.528 -0.418 39.051 1.00 83.44 102 ILE A C 1
ATOM 804 O O . ILE A 1 102 ? -21.116 -0.105 40.169 1.00 83.44 102 ILE A O 1
ATOM 808 N N . PRO A 1 103 ? -20.981 -1.438 38.355 1.00 84.69 103 PRO A N 1
ATOM 809 C CA . PRO A 1 103 ? -19.911 -2.279 38.891 1.00 84.69 103 PRO A CA 1
ATOM 810 C C . PRO A 1 103 ? -18.653 -1.494 39.292 1.00 84.69 103 PRO A C 1
ATOM 812 O O . PRO A 1 103 ? -18.185 -0.627 38.546 1.00 84.69 103 PRO A O 1
ATOM 815 N N . GLU A 1 104 ? -18.062 -1.854 40.435 1.00 77.19 104 GLU A N 1
ATOM 816 C CA . GLU A 1 104 ? -16.793 -1.289 40.901 1.00 77.19 104 GLU A CA 1
ATOM 817 C C . GLU A 1 104 ? -15.665 -1.625 39.910 1.00 77.19 104 GLU A C 1
ATOM 819 O O . GLU A 1 104 ? -15.399 -2.788 39.608 1.00 77.19 104 GLU A O 1
ATOM 824 N N . GLY A 1 105 ? -15.018 -0.593 39.362 1.00 80.56 105 GLY A N 1
ATOM 825 C CA . GLY A 1 105 ? -13.941 -0.721 38.371 1.00 80.56 105 GLY A CA 1
ATOM 826 C C . GLY A 1 105 ? -14.292 -0.217 36.971 1.00 80.56 105 GLY A C 1
ATOM 827 O O . GLY A 1 105 ? -13.405 -0.111 36.127 1.00 80.56 105 GLY A O 1
ATOM 828 N N . LEU A 1 106 ? -15.552 0.142 36.715 1.00 83.12 106 LEU A N 1
ATOM 829 C CA . LEU A 1 106 ? -15.935 0.786 35.464 1.00 83.12 106 LEU A CA 1
ATOM 830 C C . LEU A 1 106 ? -15.595 2.286 35.504 1.00 83.12 106 LEU A C 1
ATOM 832 O O . LEU A 1 106 ? -16.126 3.022 36.332 1.00 83.12 106 LEU A O 1
ATOM 836 N N . SER A 1 107 ? -14.720 2.749 34.607 1.00 83.50 107 SER A N 1
ATOM 837 C CA . SER A 1 107 ? -14.323 4.162 34.532 1.00 83.50 107 SER A CA 1
ATOM 838 C C . SER A 1 107 ? -15.087 4.948 33.456 1.00 83.50 107 SER A C 1
ATOM 840 O O . SER A 1 107 ? -15.620 4.386 32.496 1.00 83.50 107 SER A O 1
ATOM 842 N N . GLU A 1 108 ? -15.065 6.281 33.542 1.00 81.38 108 GLU A N 1
ATOM 843 C CA . GLU A 1 108 ? -15.592 7.162 32.483 1.00 81.38 108 GLU A CA 1
ATOM 844 C C . GLU A 1 108 ? -14.882 6.943 31.136 1.00 81.38 108 GLU A C 1
ATOM 846 O O . GLU A 1 108 ? -15.477 7.104 30.071 1.00 81.38 108 GLU A O 1
ATOM 851 N N . GLN A 1 109 ? -13.614 6.517 31.157 1.00 79.19 109 GLN A N 1
ATOM 852 C CA . GLN A 1 109 ? -12.831 6.223 29.952 1.00 79.19 109 GLN A CA 1
ATOM 853 C C . GLN A 1 109 ? -13.298 4.935 29.256 1.00 79.19 109 GLN A C 1
ATOM 855 O O . GLN A 1 109 ? -13.269 4.846 28.020 1.00 79.19 109 GLN A O 1
ATOM 860 N N . ASP A 1 110 ? -13.755 3.952 30.039 1.00 81.50 110 ASP A N 1
ATOM 861 C CA . ASP A 1 110 ? -14.287 2.674 29.557 1.00 81.50 110 ASP A CA 1
ATOM 862 C C . ASP A 1 110 ? -15.625 2.816 28.847 1.00 81.50 110 ASP A C 1
ATOM 864 O O . ASP A 1 110 ? -15.917 2.035 27.936 1.00 81.50 110 ASP A O 1
ATOM 868 N N . LEU A 1 111 ? -16.413 3.802 29.271 1.00 78.56 111 LEU A N 1
ATOM 869 C CA . LEU A 1 111 ? -17.694 4.166 28.684 1.00 78.56 111 LEU A CA 1
ATOM 870 C C . LEU A 1 111 ? -17.545 5.275 27.643 1.00 78.56 111 LEU A C 1
ATOM 872 O O . LEU A 1 111 ? -18.351 5.372 26.723 1.00 78.56 111 LEU A O 1
ATOM 876 N N . GLY A 1 112 ? -16.503 6.099 27.734 1.00 73.75 112 GLY A N 1
ATOM 877 C CA . GLY A 1 112 ? -16.325 7.283 26.900 1.00 73.75 112 GLY A CA 1
ATOM 878 C C . GLY A 1 112 ? -17.409 8.337 27.129 1.00 73.75 112 GLY A C 1
ATOM 879 O O . GLY A 1 112 ? -17.781 9.011 26.174 1.00 73.75 112 GLY A O 1
ATOM 880 N N . CYS A 1 113 ? -17.970 8.408 28.332 1.00 75.94 113 CYS A N 1
ATOM 881 C CA . CYS A 1 113 ? -18.912 9.434 28.769 1.00 75.94 113 CYS A CA 1
ATOM 882 C C . CYS A 1 113 ? -18.812 9.579 30.297 1.00 75.94 113 CYS A C 1
ATOM 884 O O . CYS A 1 113 ? -18.428 8.610 30.961 1.00 75.94 113 CYS A O 1
ATOM 886 N N . PRO A 1 114 ? -19.143 10.757 30.851 1.00 76.75 114 PRO A N 1
ATOM 887 C CA . PRO A 1 114 ? -19.137 10.957 32.294 1.00 76.75 114 PRO A CA 1
ATOM 888 C C . PRO A 1 114 ? -20.144 10.027 32.976 1.00 76.75 114 PRO A C 1
ATOM 890 O O . PRO A 1 114 ? -21.212 9.737 32.424 1.00 76.75 114 PRO A O 1
ATOM 893 N N . LEU A 1 115 ? -19.788 9.546 34.166 1.00 74.38 115 LEU A N 1
ATOM 894 C CA . LEU A 1 115 ? -20.681 8.734 34.989 1.00 74.38 115 LEU A CA 1
ATOM 895 C C . LEU A 1 115 ? -21.672 9.646 35.731 1.00 74.38 115 LEU A C 1
ATOM 897 O O . LEU A 1 115 ? -21.314 10.766 36.105 1.00 74.38 115 LEU A O 1
ATOM 901 N N . PRO A 1 116 ? -22.921 9.202 35.966 1.00 69.62 116 PRO A N 1
ATOM 902 C CA . PRO A 1 116 ? -23.837 9.955 36.809 1.00 69.62 116 PRO A CA 1
ATOM 903 C C . PRO A 1 116 ? -23.242 10.084 38.223 1.00 69.62 116 PRO A C 1
ATOM 905 O O . PRO A 1 116 ? -22.708 9.105 38.752 1.00 69.62 116 PRO A O 1
ATOM 908 N N . PRO A 1 117 ? -23.308 11.271 38.851 1.00 62.94 117 PRO A N 1
ATOM 909 C CA . PRO A 1 117 ? -22.735 11.477 40.173 1.00 62.94 117 PRO A CA 1
ATOM 910 C C . PRO A 1 117 ? -23.442 10.591 41.206 1.00 62.94 117 PRO A C 1
ATOM 912 O O . PRO A 1 117 ? -24.661 10.658 41.367 1.00 62.94 117 PRO A O 1
ATOM 915 N N . THR A 1 118 ? -22.664 9.804 41.954 1.00 55.44 118 THR A N 1
ATOM 916 C CA . THR A 1 118 ? -23.130 8.857 42.987 1.00 55.44 118 THR A CA 1
ATOM 917 C C . THR A 1 118 ? -23.990 9.519 44.079 1.00 55.44 118 THR A C 1
ATOM 919 O O . THR A 1 118 ? -24.754 8.853 44.770 1.00 55.44 118 THR A O 1
ATOM 922 N N . THR A 1 119 ? -23.904 10.844 44.228 1.00 46.03 119 THR A N 1
ATOM 923 C CA . THR A 1 119 ? -24.570 11.639 45.271 1.00 46.03 119 THR A CA 1
ATOM 924 C C . THR A 1 119 ? -26.012 12.053 44.949 1.00 46.03 119 THR A C 1
ATOM 926 O O . THR A 1 119 ? -26.698 12.559 45.832 1.00 46.03 119 THR A O 1
ATOM 929 N N . ALA A 1 120 ? -26.511 11.839 43.725 1.00 44.84 120 ALA A N 1
ATOM 930 C CA . ALA A 1 120 ? -27.895 12.176 43.353 1.00 44.84 120 ALA A CA 1
ATOM 931 C C . ALA A 1 120 ? -28.934 11.111 43.779 1.00 44.84 120 ALA A C 1
ATOM 933 O O . ALA A 1 120 ? -30.099 11.195 43.401 1.00 44.84 120 ALA A O 1
ATOM 934 N N . ALA A 1 121 ? -28.529 10.121 44.584 1.00 45.22 121 ALA A N 1
ATOM 935 C CA . ALA A 1 121 ? -29.379 9.046 45.105 1.00 45.22 121 ALA A CA 1
ATOM 936 C C . ALA A 1 121 ? -30.069 9.372 46.448 1.00 45.22 121 ALA A C 1
ATOM 938 O O . ALA A 1 121 ? -30.515 8.465 47.148 1.00 45.22 121 ALA A O 1
ATOM 939 N N . THR A 1 122 ? -30.193 10.650 46.815 1.00 43.19 122 THR A N 1
ATOM 940 C CA . THR A 1 122 ? -30.953 11.058 48.003 1.00 43.19 122 THR A CA 1
ATOM 941 C C . THR A 1 122 ? -31.901 12.184 47.630 1.00 43.19 122 THR A C 1
ATOM 943 O O . THR A 1 122 ? -31.464 13.320 47.496 1.00 43.19 122 THR A O 1
ATOM 946 N N . THR A 1 123 ? -33.186 11.873 47.432 1.00 38.94 123 THR A N 1
ATOM 947 C CA . THR A 1 123 ? -34.341 12.460 48.149 1.00 38.94 123 THR A CA 1
ATOM 948 C C . THR A 1 123 ? -35.627 11.781 47.639 1.00 38.94 123 THR A C 1
ATOM 950 O O . THR A 1 123 ? -35.934 11.839 46.453 1.00 38.94 123 THR A O 1
ATOM 953 N N . THR A 1 124 ? -36.417 11.224 48.563 1.00 37.09 124 THR A N 1
ATOM 954 C CA . THR A 1 124 ? -37.790 10.682 48.406 1.00 37.09 124 THR A CA 1
ATOM 955 C C . THR A 1 124 ? -37.921 9.205 47.972 1.00 37.09 124 THR A C 1
ATOM 957 O O . THR A 1 124 ? -37.562 8.849 46.850 1.00 37.09 124 THR A O 1
ATOM 960 N N . PRO A 1 125 ? -38.500 8.325 48.818 1.00 35.72 125 PRO A N 1
ATOM 961 C CA . PRO A 1 125 ? -38.851 6.963 48.429 1.00 35.72 125 PRO A CA 1
ATOM 962 C C . PRO A 1 125 ? -40.053 7.010 47.479 1.00 35.72 125 PRO A C 1
ATOM 964 O O . PRO A 1 125 ? -41.159 7.359 47.886 1.00 35.72 125 PRO A O 1
ATOM 967 N N . GLY A 1 126 ? -39.842 6.686 46.204 1.00 39.53 126 GLY A N 1
ATOM 968 C CA . GLY A 1 126 ? -40.956 6.508 45.269 1.00 39.53 126 GLY A CA 1
ATOM 969 C C . GLY A 1 126 ? -40.616 6.547 43.786 1.00 39.53 126 GLY A C 1
ATOM 970 O O . GLY A 1 126 ? -41.307 5.901 43.006 1.00 39.53 126 GLY A O 1
ATOM 971 N N . THR A 1 127 ? -39.572 7.252 43.348 1.00 39.91 127 THR A N 1
ATOM 972 C CA . THR A 1 127 ? -39.197 7.263 41.920 1.00 39.91 127 THR A CA 1
ATOM 973 C C . THR A 1 127 ? -37.728 7.649 41.767 1.00 39.91 127 THR A C 1
ATOM 975 O O . THR A 1 127 ? -37.389 8.827 41.712 1.00 39.91 127 THR A O 1
ATOM 978 N N . ILE A 1 128 ? -36.835 6.657 41.727 1.00 42.31 128 ILE A N 1
ATOM 979 C CA . ILE A 1 128 ? -35.430 6.879 41.368 1.00 42.31 128 ILE A CA 1
ATOM 980 C C . ILE A 1 128 ? -35.345 6.789 39.844 1.00 42.31 128 ILE A C 1
ATOM 982 O O . ILE A 1 128 ? -35.164 5.711 39.286 1.00 42.31 128 ILE A O 1
ATOM 986 N N . THR A 1 129 ? -35.501 7.916 39.154 1.00 44.94 129 THR A N 1
ATOM 987 C CA . THR A 1 129 ? -35.158 7.993 37.729 1.00 44.94 129 THR A CA 1
ATOM 988 C C . THR A 1 129 ? -33.673 8.323 37.635 1.00 44.94 129 THR A C 1
ATOM 99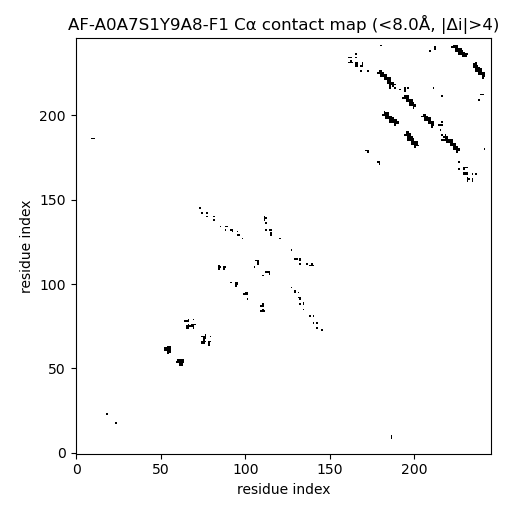0 O O . THR A 1 129 ? -33.296 9.494 37.613 1.00 44.94 129 THR A O 1
ATOM 993 N N . MET A 1 130 ? -32.809 7.303 37.626 1.00 53.44 130 MET A N 1
ATOM 994 C CA . MET A 1 130 ? -31.401 7.521 37.284 1.00 53.44 130 MET A CA 1
ATOM 995 C C . MET A 1 130 ? -31.326 8.020 35.832 1.00 53.44 130 MET A C 1
ATOM 997 O O . MET A 1 130 ? -31.962 7.420 34.959 1.00 53.44 130 MET A O 1
ATOM 1001 N N . PRO A 1 131 ? -30.586 9.101 35.531 1.00 61.44 131 PRO A N 1
ATOM 1002 C CA . PRO A 1 131 ? -30.417 9.531 34.153 1.00 61.44 131 PRO A CA 1
ATOM 1003 C C . PRO A 1 131 ? -29.662 8.441 33.383 1.00 61.44 131 PRO A C 1
ATOM 1005 O O . PRO A 1 131 ? -28.541 8.080 33.742 1.00 61.44 131 PRO A O 1
ATOM 1008 N N . MET A 1 132 ? -30.286 7.901 32.334 1.00 63.38 132 MET A N 1
ATOM 1009 C CA . MET A 1 132 ? -29.634 6.934 31.450 1.00 63.38 132 MET A CA 1
ATOM 1010 C C . MET A 1 132 ? -28.420 7.563 30.769 1.00 63.38 132 MET A C 1
ATOM 1012 O O . MET A 1 132 ? -28.439 8.736 30.384 1.00 63.38 132 MET A O 1
ATOM 1016 N N . LEU A 1 133 ? -27.378 6.764 30.552 1.00 63.94 133 LEU A N 1
ATOM 1017 C CA . LEU A 1 133 ? -26.258 7.179 29.723 1.00 63.94 133 LEU A CA 1
ATOM 1018 C C . LEU A 1 133 ? -26.760 7.310 28.288 1.00 63.94 133 LEU A C 1
ATOM 1020 O O . LEU A 1 133 ? -27.289 6.359 27.705 1.00 63.94 133 LEU A O 1
ATOM 1024 N N . SER A 1 134 ? -26.574 8.490 27.700 1.00 64.44 134 SER A N 1
ATOM 1025 C CA . SER A 1 134 ? -26.966 8.696 26.313 1.00 64.44 134 SER A CA 1
ATOM 1026 C C . SER A 1 134 ? -26.152 7.776 25.393 1.00 64.44 134 SER A C 1
ATOM 1028 O O . SER A 1 134 ? -24.918 7.800 25.335 1.00 64.44 134 SER A O 1
ATOM 1030 N N . LEU A 1 135 ? -26.878 6.946 24.642 1.00 59.66 135 LEU A N 1
ATOM 1031 C CA . LEU A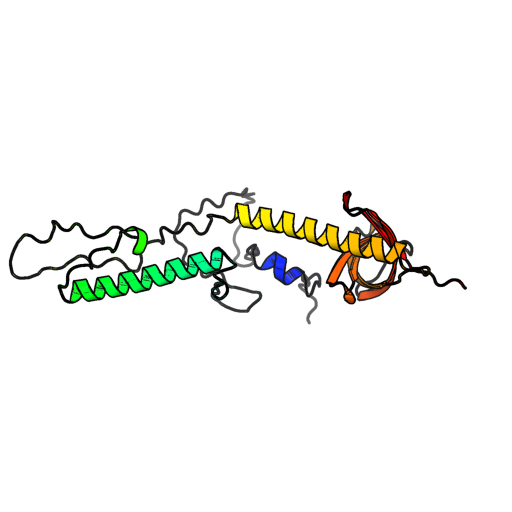 1 135 ? -26.322 6.092 23.591 1.00 59.66 135 LEU A CA 1
ATOM 1032 C C . LEU A 1 135 ? -25.825 6.918 22.394 1.00 59.66 135 LEU A C 1
ATOM 1034 O O . LEU A 1 135 ? -25.041 6.423 21.591 1.00 59.66 135 LEU A O 1
ATOM 1038 N N . GLN A 1 136 ? -26.253 8.180 22.296 1.00 53.16 136 GLN A N 1
ATOM 1039 C CA . GLN A 1 136 ? -25.966 9.098 21.194 1.00 53.16 136 GLN A CA 1
ATOM 1040 C C . GLN A 1 136 ? -24.821 10.085 21.502 1.00 53.16 136 GLN A C 1
ATOM 1042 O O . GLN A 1 136 ? -24.631 11.046 20.763 1.00 53.16 136 GLN A O 1
ATOM 1047 N N . VAL A 1 137 ? -24.035 9.874 22.568 1.00 53.09 137 VAL A N 1
ATOM 1048 C CA . VAL A 1 137 ? -22.911 10.771 22.900 1.00 53.09 137 VAL A CA 1
ATOM 1049 C C . VAL A 1 137 ? -21.698 10.497 22.018 1.00 53.09 137 VAL A C 1
ATOM 1051 O O . VAL A 1 137 ? -21.146 9.388 22.054 1.00 53.09 137 VAL A O 1
ATOM 1054 N N . GLU A 1 138 ? -21.314 11.558 21.295 1.00 53.78 138 GLU A N 1
ATOM 1055 C CA . GLU A 1 138 ? -20.064 11.797 20.565 1.00 53.78 138 GLU A CA 1
ATOM 1056 C C . GLU A 1 138 ? -18.924 10.919 21.098 1.00 53.78 138 GLU A C 1
ATOM 1058 O O . GLU A 1 138 ? -18.548 11.024 22.272 1.00 53.78 138 GLU A O 1
ATOM 1063 N N . PRO A 1 139 ? -18.358 10.023 20.276 1.00 51.97 139 PRO A N 1
ATOM 1064 C CA . PRO A 1 139 ? -17.203 9.269 20.705 1.00 51.97 139 PRO A CA 1
ATOM 1065 C C . PRO A 1 139 ? -16.089 10.270 21.023 1.00 51.97 139 PRO A C 1
ATOM 1067 O O . PRO A 1 139 ? -15.523 10.872 20.119 1.00 51.97 139 PRO A O 1
ATOM 1070 N N . HIS A 1 140 ? -15.670 10.365 22.288 1.00 55.72 140 HIS A N 1
ATOM 1071 C CA . HIS A 1 140 ? -14.383 10.974 22.674 1.00 55.72 140 HIS A CA 1
ATOM 1072 C C . HIS A 1 140 ? -13.170 10.213 22.091 1.00 55.72 140 HIS A C 1
ATOM 1074 O O . HIS A 1 140 ? -12.068 10.248 22.633 1.00 55.72 140 HIS A O 1
ATOM 1080 N N . LEU A 1 141 ? -13.376 9.415 21.045 1.00 62.75 141 LEU A N 1
ATOM 1081 C CA . LEU A 1 141 ? -12.335 8.775 20.279 1.00 62.75 141 LEU A CA 1
ATOM 1082 C C . LEU A 1 141 ? -12.038 9.700 19.102 1.00 62.75 141 LEU A C 1
ATOM 1084 O O . LEU A 1 141 ? -12.806 9.772 18.145 1.00 62.75 141 LEU A O 1
ATOM 1088 N N . ASP A 1 142 ? -10.925 10.416 19.180 1.00 67.25 142 ASP A N 1
ATOM 1089 C CA . ASP A 1 142 ? -10.442 11.172 18.034 1.00 67.25 142 ASP A CA 1
ATOM 1090 C C . ASP A 1 142 ? -9.873 10.190 16.992 1.00 67.25 142 ASP A C 1
ATOM 1092 O O . ASP A 1 142 ? -8.768 9.653 17.114 1.00 67.25 142 ASP A O 1
ATOM 1096 N N . TYR A 1 143 ? -10.672 9.930 15.956 1.00 67.81 143 TYR A N 1
ATOM 1097 C CA . TYR A 1 143 ? -10.312 9.086 14.812 1.00 67.81 143 TYR A CA 1
ATOM 1098 C C . TYR A 1 143 ? -9.253 9.721 13.896 1.00 67.81 143 TYR A C 1
ATOM 1100 O O . TYR A 1 143 ? -8.778 9.085 12.950 1.00 67.81 143 TYR A O 1
ATOM 1108 N N . GLN A 1 144 ? -8.871 10.975 14.142 1.00 68.25 144 GLN A N 1
ATOM 1109 C CA . GLN A 1 144 ? -7.761 11.627 13.457 1.00 68.25 144 GLN A CA 1
ATOM 1110 C C . GLN A 1 144 ? -6.415 11.358 14.134 1.00 68.25 144 GLN A C 1
ATOM 1112 O O . GLN A 1 144 ? -5.371 11.468 13.475 1.00 68.25 144 GLN A O 1
ATOM 1117 N N . ILE A 1 145 ? -6.418 10.905 15.394 1.00 69.38 145 ILE A N 1
ATOM 1118 C CA . ILE A 1 145 ? -5.202 10.468 16.085 1.00 69.38 145 ILE A CA 1
ATOM 1119 C C . ILE A 1 145 ? -4.513 9.383 15.256 1.00 69.38 145 ILE A C 1
ATOM 1121 O O . ILE A 1 145 ? -5.119 8.409 14.813 1.00 69.38 145 ILE A O 1
ATOM 1125 N N . GLY A 1 146 ? -3.210 9.556 15.030 1.00 67.31 146 GLY A N 1
ATOM 1126 C CA . GLY A 1 146 ? -2.382 8.573 14.333 1.00 67.31 146 GLY A CA 1
ATOM 1127 C C . GLY A 1 146 ? -2.451 8.623 12.803 1.00 67.31 146 GLY A C 1
ATOM 1128 O O . GLY A 1 146 ? -1.635 7.965 12.156 1.00 67.31 146 GLY A O 1
ATOM 1129 N N . GLN A 1 147 ? -3.313 9.446 12.187 1.00 70.62 147 GLN A N 1
ATOM 1130 C CA . GLN A 1 147 ? -3.330 9.596 10.722 1.00 70.62 147 GLN A CA 1
ATOM 1131 C C . GLN A 1 147 ? -1.981 10.080 10.166 1.00 70.62 147 GLN A C 1
ATOM 1133 O O . GLN A 1 147 ? -1.538 9.613 9.114 1.00 70.62 147 GLN A O 1
ATOM 1138 N N . GLY A 1 148 ? -1.296 10.974 10.887 1.00 72.69 148 GLY A N 1
ATOM 1139 C CA . GLY A 1 148 ? 0.060 11.413 10.543 1.00 72.69 148 GLY A CA 1
ATOM 1140 C C . GLY A 1 148 ? 1.064 10.257 10.538 1.00 72.69 148 GLY A C 1
ATOM 1141 O O . GLY A 1 148 ? 1.815 10.093 9.578 1.00 72.69 148 GLY A O 1
ATOM 1142 N N . LEU A 1 149 ? 1.013 9.392 11.554 1.00 77.12 149 LEU A N 1
ATOM 1143 C CA . LEU A 1 149 ? 1.896 8.231 11.672 1.00 77.12 149 LEU A CA 1
ATOM 1144 C C . LEU A 1 149 ? 1.655 7.211 10.549 1.00 77.12 149 LEU A C 1
ATOM 1146 O O . LEU A 1 149 ? 2.610 6.690 9.980 1.00 77.12 149 LEU A O 1
ATOM 1150 N N . ILE A 1 150 ? 0.394 6.987 10.167 1.00 74.75 150 ILE A N 1
ATOM 1151 C CA . ILE A 1 150 ? 0.028 6.119 9.035 1.00 74.75 150 ILE A CA 1
ATOM 1152 C C . ILE A 1 150 ? 0.602 6.655 7.712 1.00 74.75 150 ILE A C 1
ATOM 1154 O O . ILE A 1 150 ? 1.027 5.885 6.851 1.00 74.75 150 ILE A O 1
ATOM 1158 N N . ARG A 1 151 ? 0.624 7.978 7.514 1.00 73.88 151 ARG A N 1
ATOM 1159 C CA . ARG A 1 151 ? 1.214 8.581 6.305 1.00 73.88 151 ARG A CA 1
ATOM 1160 C C . ARG A 1 151 ? 2.731 8.406 6.271 1.00 73.88 151 ARG A C 1
ATOM 1162 O O . ARG A 1 151 ? 3.276 8.078 5.218 1.00 73.88 151 ARG A O 1
ATOM 1169 N N . LEU A 1 152 ? 3.394 8.586 7.411 1.00 82.88 152 LEU A N 1
ATOM 1170 C CA . LEU A 1 152 ? 4.840 8.401 7.537 1.00 82.88 152 LEU A CA 1
ATOM 1171 C C . LEU A 1 152 ? 5.245 6.939 7.323 1.00 82.88 152 LEU A C 1
ATOM 1173 O O . LEU A 1 152 ? 6.144 6.668 6.527 1.00 82.88 152 LEU A O 1
ATOM 1177 N N . SER A 1 153 ? 4.542 5.994 7.956 1.00 81.69 153 SER A N 1
ATOM 1178 C CA . SER A 1 153 ? 4.835 4.562 7.828 1.00 81.69 153 SER A CA 1
ATOM 1179 C C . SER A 1 153 ? 4.711 4.072 6.386 1.00 81.69 153 SER A C 1
ATOM 1181 O O . SER A 1 153 ? 5.537 3.282 5.939 1.00 81.69 153 SER A O 1
ATOM 1183 N N . ARG A 1 154 ? 3.753 4.599 5.612 1.00 78.88 154 ARG A N 1
ATOM 1184 C CA . ARG A 1 154 ? 3.626 4.310 4.173 1.00 78.88 154 ARG A CA 1
ATOM 1185 C C . ARG A 1 154 ? 4.819 4.789 3.356 1.00 78.88 154 ARG A C 1
ATOM 1187 O O . ARG A 1 154 ? 5.223 4.096 2.426 1.00 78.88 154 ARG A O 1
ATOM 1194 N N . ASN A 1 155 ? 5.363 5.965 3.669 1.00 85.19 155 ASN A N 1
ATOM 1195 C CA . ASN A 1 155 ? 6.527 6.483 2.952 1.00 85.19 155 ASN A CA 1
ATOM 1196 C C . ASN A 1 155 ? 7.749 5.592 3.204 1.00 85.19 155 ASN A C 1
ATOM 1198 O O . ASN A 1 155 ? 8.369 5.127 2.249 1.00 85.19 155 ASN A O 1
ATOM 1202 N N . ILE A 1 156 ? 8.000 5.265 4.475 1.00 89.56 156 ILE A N 1
ATOM 1203 C CA . ILE A 1 156 ? 9.075 4.350 4.876 1.00 89.56 156 ILE A CA 1
ATOM 1204 C C . ILE A 1 156 ? 8.887 2.993 4.197 1.00 89.56 156 ILE A C 1
ATOM 1206 O O . ILE A 1 156 ? 9.796 2.518 3.527 1.00 89.56 156 ILE A O 1
ATOM 1210 N N . TYR A 1 157 ? 7.687 2.411 4.277 1.00 87.81 157 TYR A N 1
ATOM 1211 C CA . TYR A 1 157 ? 7.376 1.131 3.641 1.00 87.81 157 TYR A CA 1
ATOM 1212 C C . TYR A 1 157 ? 7.675 1.144 2.139 1.00 87.81 157 TYR A C 1
ATOM 1214 O O . TYR A 1 157 ? 8.332 0.236 1.634 1.00 87.81 157 TYR A O 1
ATOM 1222 N N . ARG A 1 158 ? 7.250 2.193 1.423 1.00 85.94 158 ARG A N 1
ATOM 1223 C CA . ARG A 1 158 ? 7.507 2.326 -0.014 1.00 85.94 158 ARG A CA 1
ATOM 1224 C C . ARG A 1 158 ? 9.003 2.413 -0.316 1.00 85.94 158 ARG A C 1
ATOM 1226 O O . ARG A 1 158 ? 9.462 1.736 -1.229 1.00 85.94 158 ARG A O 1
ATOM 1233 N N . GLN A 1 159 ? 9.755 3.213 0.440 1.00 89.81 159 GLN A N 1
ATOM 1234 C CA . GLN A 1 159 ? 11.203 3.354 0.256 1.00 89.81 159 GLN A CA 1
ATOM 1235 C C . GLN A 1 159 ? 11.944 2.047 0.552 1.00 89.81 159 GLN A C 1
ATOM 1237 O O . GLN A 1 159 ? 12.791 1.633 -0.234 1.00 89.81 159 GLN A O 1
ATOM 1242 N N . THR A 1 160 ? 11.595 1.363 1.643 1.00 93.62 160 THR A N 1
ATOM 1243 C CA . THR A 1 160 ? 12.169 0.060 1.997 1.00 93.62 160 THR A CA 1
ATOM 1244 C C . THR A 1 160 ? 11.861 -0.987 0.931 1.00 93.62 160 THR A C 1
ATOM 1246 O O . THR A 1 160 ? 12.754 -1.725 0.525 1.00 93.62 160 THR A O 1
ATOM 1249 N N . HIS A 1 161 ? 10.623 -1.038 0.438 1.00 91.44 161 HIS A N 1
ATOM 1250 C CA . HIS A 1 161 ? 10.236 -1.976 -0.611 1.00 91.44 161 HIS A CA 1
ATOM 1251 C C . HIS A 1 161 ? 10.997 -1.715 -1.920 1.00 91.44 161 HIS A C 1
ATOM 1253 O O . HIS A 1 161 ? 11.538 -2.647 -2.508 1.00 91.44 161 HIS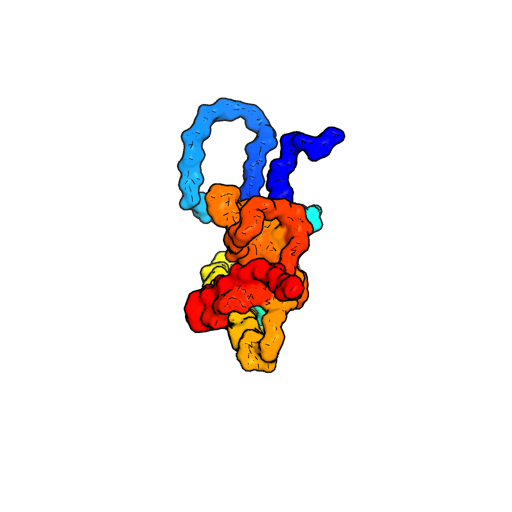 A O 1
ATOM 1259 N N . GLN A 1 162 ? 11.119 -0.448 -2.333 1.00 91.69 162 GLN A N 1
ATOM 1260 C CA . GLN A 1 162 ? 11.914 -0.065 -3.505 1.00 91.69 162 GLN A CA 1
ATOM 1261 C C . GLN A 1 162 ? 13.393 -0.420 -3.345 1.00 91.69 162 GLN A C 1
ATOM 1263 O O . GLN A 1 162 ? 13.994 -0.950 -4.273 1.00 91.69 162 GLN A O 1
ATOM 1268 N N . TYR A 1 163 ? 13.969 -0.174 -2.166 1.00 95.31 163 TYR A N 1
ATOM 1269 C CA . TYR A 1 163 ? 15.352 -0.536 -1.875 1.00 95.31 163 TYR A CA 1
ATOM 1270 C C . TYR A 1 163 ? 15.595 -2.035 -2.081 1.00 95.31 163 TYR A C 1
ATOM 1272 O O . TYR A 1 163 ? 16.520 -2.411 -2.796 1.00 95.31 163 TYR A O 1
ATOM 1280 N N . TRP A 1 164 ? 14.751 -2.892 -1.498 1.00 95.56 164 TRP A N 1
ATOM 1281 C CA . TRP A 1 164 ? 14.921 -4.342 -1.609 1.00 95.56 164 TRP A CA 1
ATOM 1282 C C . TRP A 1 164 ? 14.657 -4.870 -3.016 1.00 95.56 164 TRP A C 1
ATOM 1284 O O . TRP A 1 164 ? 15.348 -5.786 -3.452 1.00 95.56 164 TRP A O 1
ATOM 1294 N N . LEU A 1 165 ? 13.720 -4.266 -3.748 1.00 94.38 165 LEU A N 1
ATOM 1295 C CA . LEU A 1 165 ? 13.507 -4.592 -5.154 1.00 94.38 165 LEU A CA 1
ATOM 1296 C C . LEU A 1 165 ? 14.742 -4.247 -5.999 1.00 94.38 165 LEU A C 1
ATOM 1298 O O . LEU A 1 165 ? 15.183 -5.039 -6.825 1.00 94.38 165 LEU A O 1
ATOM 1302 N N . TYR A 1 166 ? 15.349 -3.086 -5.762 1.00 94.94 166 TYR A N 1
ATOM 1303 C CA . TYR A 1 166 ? 16.554 -2.674 -6.482 1.00 94.94 166 TYR A CA 1
ATOM 1304 C C . TYR A 1 166 ? 17.759 -3.521 -6.081 1.00 94.94 166 TYR A C 1
ATOM 1306 O O . TYR A 1 166 ? 18.613 -3.824 -6.908 1.00 94.94 166 TYR A O 1
ATOM 1314 N N . GLU A 1 167 ? 17.835 -3.940 -4.823 1.00 94.94 167 GLU A N 1
ATOM 1315 C CA . GLU A 1 167 ? 18.861 -4.868 -4.361 1.00 94.94 167 GLU A CA 1
ATOM 1316 C C . GLU A 1 167 ? 18.704 -6.249 -5.013 1.00 94.94 167 GLU A C 1
ATOM 1318 O O . GLU A 1 167 ? 19.704 -6.846 -5.402 1.00 94.94 167 GLU A O 1
ATOM 1323 N N . HIS A 1 168 ? 17.471 -6.728 -5.203 1.00 92.81 168 HIS A N 1
ATOM 1324 C CA . HIS A 1 168 ? 17.194 -7.942 -5.972 1.00 92.81 168 HIS A CA 1
ATOM 1325 C C . HIS A 1 168 ? 17.704 -7.816 -7.415 1.00 92.81 168 HIS A C 1
ATOM 1327 O O . HIS A 1 168 ? 18.459 -8.670 -7.874 1.00 92.81 168 HIS A O 1
ATOM 1333 N N . PHE A 1 169 ? 17.390 -6.706 -8.086 1.00 93.06 169 PHE A N 1
ATOM 1334 C CA . PHE A 1 169 ? 17.913 -6.389 -9.417 1.00 93.06 169 PHE A CA 1
ATOM 1335 C C . PHE A 1 169 ? 19.438 -6.335 -9.468 1.00 93.06 169 PHE A C 1
ATOM 1337 O O . PHE A 1 169 ? 20.046 -6.951 -10.335 1.00 93.06 169 PHE A O 1
ATOM 1344 N N . ARG A 1 170 ? 20.069 -5.641 -8.516 1.00 93.12 170 ARG A N 1
ATOM 1345 C CA . ARG A 1 170 ? 21.528 -5.507 -8.446 1.00 93.12 170 ARG A CA 1
ATOM 1346 C C . ARG A 1 170 ? 22.219 -6.864 -8.295 1.00 93.12 170 ARG A C 1
ATOM 1348 O O . ARG A 1 170 ? 23.300 -7.042 -8.839 1.00 93.12 170 ARG A O 1
ATOM 1355 N N . ARG A 1 171 ? 21.624 -7.789 -7.534 1.00 92.56 171 ARG A N 1
ATOM 1356 C CA . ARG A 1 171 ? 22.147 -9.153 -7.364 1.00 92.56 171 ARG A CA 1
ATOM 1357 C C . ARG A 1 171 ? 21.968 -9.980 -8.630 1.00 92.56 171 ARG A C 1
ATOM 1359 O O . ARG A 1 171 ? 22.944 -10.539 -9.096 1.00 92.56 171 ARG A O 1
ATOM 1366 N N . ARG A 1 172 ? 20.781 -9.949 -9.247 1.00 90.31 172 ARG A N 1
ATOM 1367 C CA . ARG A 1 172 ? 20.530 -10.614 -10.539 1.00 90.31 172 ARG A CA 1
ATOM 1368 C C . ARG A 1 172 ? 21.520 -10.177 -11.620 1.00 90.31 172 ARG A C 1
ATOM 1370 O O . ARG A 1 172 ? 22.098 -11.018 -12.281 1.00 90.31 172 ARG A O 1
ATOM 1377 N N . MET A 1 173 ? 21.787 -8.874 -11.724 1.00 87.50 173 MET A N 1
ATOM 1378 C CA . MET A 1 173 ? 22.785 -8.336 -12.660 1.00 87.50 173 MET A CA 1
ATOM 1379 C C . MET A 1 173 ? 24.230 -8.775 -12.375 1.00 87.50 173 MET A C 1
ATOM 1381 O O . MET A 1 173 ? 25.078 -8.624 -13.244 1.00 87.50 173 MET A O 1
ATOM 1385 N N . ALA A 1 174 ? 24.544 -9.186 -11.144 1.00 86.50 174 ALA A N 1
ATOM 1386 C CA . ALA A 1 174 ? 25.890 -9.601 -10.755 1.00 86.50 174 ALA A CA 1
ATOM 1387 C C . ALA A 1 174 ? 26.083 -11.122 -10.827 1.00 86.50 174 ALA A C 1
ATOM 1389 O O . ALA A 1 174 ? 27.215 -11.568 -10.987 1.00 86.50 174 ALA A O 1
ATOM 1390 N N . ASP A 1 175 ? 25.000 -11.883 -10.658 1.00 85.81 175 ASP A N 1
ATOM 1391 C CA . ASP A 1 175 ? 25.013 -13.344 -10.607 1.00 85.81 175 ASP A CA 1
ATOM 1392 C C . ASP A 1 175 ? 24.778 -13.983 -11.990 1.00 85.81 175 ASP A C 1
ATOM 1394 O O . ASP A 1 175 ? 25.287 -15.075 -12.236 1.00 85.81 175 ASP A O 1
ATOM 1398 N N . ASP A 1 176 ? 24.011 -13.336 -12.877 1.00 77.12 176 ASP A N 1
ATOM 1399 C CA . ASP A 1 176 ? 23.697 -13.855 -14.213 1.00 77.12 176 ASP A CA 1
ATOM 1400 C C . ASP A 1 176 ? 24.715 -13.331 -15.250 1.00 77.12 176 ASP A C 1
ATOM 1402 O O . ASP A 1 176 ? 24.881 -12.120 -15.402 1.00 77.12 176 ASP A O 1
ATOM 1406 N N . ASP A 1 177 ? 25.382 -14.241 -15.975 1.00 72.38 177 ASP A N 1
ATOM 1407 C CA . ASP A 1 177 ? 26.282 -13.893 -17.094 1.00 72.38 177 ASP A CA 1
ATOM 1408 C C . ASP A 1 177 ? 25.505 -13.327 -18.304 1.00 72.38 177 ASP A C 1
ATOM 1410 O O . ASP A 1 177 ? 26.051 -12.555 -19.096 1.00 72.38 177 ASP A O 1
ATOM 1414 N N . ASP A 1 178 ? 24.221 -13.685 -18.425 1.00 80.25 178 ASP A N 1
ATOM 1415 C CA . ASP A 1 178 ? 23.307 -13.220 -19.469 1.00 80.25 178 ASP A CA 1
ATOM 1416 C C . ASP A 1 178 ? 22.501 -11.985 -19.032 1.00 80.25 178 ASP A C 1
ATOM 1418 O O . ASP A 1 178 ? 22.173 -11.784 -17.859 1.00 80.25 178 ASP A O 1
ATOM 1422 N N . GLU A 1 179 ? 22.107 -11.160 -20.006 1.00 84.19 179 GLU A N 1
ATOM 1423 C CA . GLU A 1 179 ? 21.283 -9.980 -19.748 1.00 84.19 179 GLU A CA 1
ATOM 1424 C C . GLU A 1 179 ? 19.863 -10.381 -19.300 1.00 84.19 179 GLU A C 1
ATOM 1426 O O . GLU A 1 179 ? 19.106 -11.015 -20.037 1.00 84.19 179 GLU A O 1
ATOM 1431 N N . VAL A 1 180 ? 19.479 -9.992 -18.080 1.00 88.69 180 VAL A N 1
ATOM 1432 C CA . VAL A 1 180 ? 18.173 -10.351 -17.507 1.00 88.69 180 VAL A CA 1
ATOM 1433 C C . VAL A 1 180 ? 17.055 -9.523 -18.139 1.00 88.69 180 VAL A C 1
ATOM 1435 O O . VAL A 1 180 ? 16.969 -8.306 -17.951 1.00 88.69 180 VAL A O 1
ATOM 1438 N N . VAL A 1 181 ? 16.155 -10.208 -18.844 1.00 92.94 181 VAL A N 1
ATOM 1439 C CA . VAL A 1 181 ? 15.018 -9.608 -19.550 1.00 92.94 181 VAL A CA 1
ATOM 1440 C C . VAL A 1 181 ? 13.729 -9.800 -18.763 1.00 92.94 181 VAL A C 1
ATOM 1442 O O . VAL A 1 181 ? 13.421 -10.902 -18.320 1.00 92.94 181 VAL A O 1
ATOM 1445 N N . TYR A 1 182 ? 12.942 -8.735 -18.657 1.00 94.00 182 TYR A N 1
ATOM 1446 C CA . TYR A 1 182 ? 11.630 -8.745 -18.028 1.00 94.00 182 TYR A CA 1
ATOM 1447 C C . TYR A 1 182 ? 10.546 -8.328 -19.013 1.00 94.00 182 TYR A C 1
ATOM 1449 O O . TYR A 1 182 ? 10.710 -7.367 -19.774 1.00 94.00 182 TYR A O 1
ATOM 1457 N N . ASP A 1 183 ? 9.404 -9.001 -18.930 1.00 95.62 183 ASP A N 1
ATOM 1458 C CA . ASP A 1 183 ? 8.197 -8.591 -19.632 1.00 95.62 183 ASP A CA 1
ATOM 1459 C C . ASP A 1 183 ? 7.509 -7.444 -18.880 1.00 95.62 183 ASP A C 1
ATOM 1461 O O . ASP A 1 183 ? 7.315 -7.476 -17.660 1.00 95.62 183 ASP A O 1
ATOM 1465 N N . ALA A 1 184 ? 7.146 -6.403 -19.624 1.00 96.12 184 ALA A N 1
ATOM 1466 C CA . ALA A 1 184 ? 6.504 -5.209 -19.103 1.00 96.12 184 ALA A CA 1
ATOM 1467 C C . ALA A 1 184 ? 5.340 -4.766 -19.992 1.00 96.12 184 ALA A C 1
ATOM 1469 O O . ALA A 1 184 ? 5.380 -4.895 -21.211 1.00 96.12 184 ALA A O 1
ATOM 1470 N N . ILE A 1 185 ? 4.310 -4.185 -19.383 1.00 96.44 185 ILE A N 1
ATOM 1471 C CA . ILE A 1 185 ? 3.116 -3.681 -20.068 1.00 96.44 185 ILE A CA 1
ATOM 1472 C C . ILE A 1 185 ? 3.027 -2.173 -19.866 1.00 96.44 185 ILE A C 1
ATOM 1474 O O . ILE A 1 185 ? 3.133 -1.673 -18.744 1.00 96.44 185 ILE A O 1
ATOM 1478 N N . VAL A 1 186 ? 2.796 -1.423 -20.940 1.00 95.62 186 VAL A N 1
ATOM 1479 C CA . VAL A 1 186 ? 2.598 0.028 -20.873 1.00 95.62 186 VAL A CA 1
ATOM 1480 C C . VAL A 1 186 ? 1.220 0.338 -20.285 1.00 95.62 186 VAL A C 1
ATOM 1482 O O . VAL A 1 186 ? 0.192 0.109 -20.916 1.00 95.62 186 VAL A O 1
ATOM 1485 N N . LEU A 1 187 ? 1.187 0.924 -19.088 1.00 93.00 187 LEU A N 1
ATOM 1486 C CA . LEU A 1 187 ? -0.053 1.337 -18.425 1.00 93.00 187 LEU A CA 1
ATOM 1487 C C . LEU A 1 187 ? -0.553 2.708 -18.876 1.00 93.00 187 LEU A C 1
ATOM 1489 O O . LEU A 1 187 ? -1.702 3.047 -18.635 1.00 93.00 187 LEU A O 1
ATOM 1493 N N . GLY A 1 188 ? 0.285 3.553 -19.467 1.00 91.50 188 GLY A N 1
ATOM 1494 C CA . GLY A 1 188 ? -0.166 4.870 -19.908 1.00 91.50 188 GLY A CA 1
ATOM 1495 C C . GLY A 1 188 ? 0.951 5.877 -20.091 1.00 91.50 188 GLY A C 1
ATOM 1496 O O . GLY A 1 188 ? 2.087 5.671 -19.671 1.00 91.50 188 GLY A O 1
ATOM 1497 N N . CYS A 1 189 ? 0.614 6.993 -20.730 1.00 92.19 189 CYS A N 1
ATOM 1498 C CA . CYS A 1 189 ? 1.539 8.091 -20.969 1.00 92.19 189 CYS A CA 1
ATOM 1499 C C . CYS A 1 189 ? 1.413 9.145 -19.863 1.00 92.19 189 CYS A C 1
ATOM 1501 O O . CYS A 1 189 ? 0.317 9.644 -19.603 1.00 92.19 189 CYS A O 1
ATOM 1503 N N . ILE A 1 190 ? 2.538 9.499 -19.238 1.00 91.44 190 ILE A N 1
ATOM 1504 C CA . ILE A 1 190 ? 2.625 10.592 -18.260 1.00 91.44 190 ILE A CA 1
ATOM 1505 C C . ILE A 1 190 ? 2.831 11.913 -18.996 1.00 91.44 190 ILE A C 1
ATOM 1507 O O . ILE A 1 190 ? 2.130 12.890 -18.746 1.00 91.44 190 ILE A O 1
ATOM 1511 N N . ASN A 1 191 ? 3.814 11.942 -19.898 1.00 90.19 191 ASN A N 1
ATOM 1512 C CA . ASN A 1 191 ? 4.179 13.131 -20.649 1.00 90.19 191 ASN A CA 1
ATOM 1513 C C . ASN A 1 191 ? 4.516 12.751 -22.089 1.00 90.19 191 ASN A C 1
ATOM 1515 O O . ASN A 1 191 ? 5.551 12.137 -22.348 1.00 90.19 191 ASN A O 1
ATOM 1519 N N . LYS A 1 192 ? 3.652 13.163 -23.023 1.00 87.69 192 LYS A N 1
ATOM 1520 C CA . LYS A 1 192 ? 3.821 12.895 -24.456 1.00 87.69 192 LYS A CA 1
ATOM 1521 C C . LYS A 1 192 ? 5.042 13.602 -25.044 1.00 87.69 192 LYS A C 1
ATOM 1523 O O . LYS A 1 192 ? 5.723 13.017 -25.867 1.00 87.69 192 LYS A O 1
ATOM 1528 N N . GLY A 1 193 ? 5.343 14.828 -24.607 1.00 89.25 193 GLY A N 1
ATOM 1529 C CA . GLY A 1 193 ? 6.454 15.613 -25.161 1.00 89.25 193 GLY A CA 1
ATOM 1530 C C . GLY A 1 193 ? 7.838 15.103 -24.753 1.00 89.25 193 GLY A C 1
ATOM 1531 O O . GLY A 1 193 ? 8.820 15.400 -25.420 1.00 89.25 193 GLY A O 1
ATOM 1532 N N . GLN A 1 194 ? 7.920 14.340 -23.661 1.00 89.06 194 GLN A N 1
ATOM 1533 C CA . GLN A 1 194 ? 9.161 13.718 -23.186 1.00 89.06 194 GLN A CA 1
ATOM 1534 C C . GLN A 1 194 ? 9.170 12.196 -23.359 1.00 89.06 194 GLN A C 1
ATOM 1536 O O . GLN A 1 194 ? 10.084 11.550 -22.846 1.00 89.06 194 GLN A O 1
ATOM 1541 N N . GLU A 1 195 ? 8.148 11.641 -24.022 1.00 92.81 195 GLU A N 1
ATOM 1542 C CA . GLU A 1 195 ? 7.974 10.200 -24.242 1.00 92.81 195 GLU A CA 1
ATOM 1543 C C . GLU A 1 195 ? 8.103 9.389 -22.942 1.00 92.81 195 GLU A C 1
ATOM 1545 O O . GLU A 1 195 ? 8.758 8.349 -22.873 1.00 92.81 195 GLU A O 1
ATOM 1550 N N . GLN A 1 196 ? 7.483 9.903 -21.876 1.00 94.06 196 GLN A N 1
ATOM 1551 C CA . GLN A 1 196 ? 7.471 9.272 -20.560 1.00 94.06 196 GLN A CA 1
ATOM 1552 C C . GLN A 1 196 ? 6.183 8.488 -20.350 1.00 94.06 196 GLN A C 1
ATOM 1554 O O . GLN A 1 196 ? 5.074 9.029 -20.450 1.00 94.06 196 GLN A O 1
ATOM 1559 N N . TYR A 1 197 ? 6.346 7.231 -19.968 1.00 94.81 197 TYR A N 1
ATOM 1560 C CA . TYR A 1 197 ? 5.289 6.251 -19.793 1.00 94.81 197 TYR A CA 1
ATOM 1561 C C . TYR A 1 197 ? 5.383 5.597 -18.416 1.00 94.81 197 TYR A C 1
ATOM 1563 O O . TYR A 1 197 ? 6.447 5.540 -17.802 1.00 94.81 197 TYR A O 1
ATOM 1571 N N . VAL A 1 198 ? 4.253 5.107 -17.917 1.00 95.25 198 VAL A N 1
ATOM 1572 C CA . VAL A 1 198 ? 4.235 4.141 -16.817 1.00 95.25 198 VAL A CA 1
ATOM 1573 C C . VAL A 1 198 ? 4.256 2.754 -17.436 1.00 95.25 198 VAL A C 1
ATOM 1575 O O . VAL A 1 198 ? 3.398 2.441 -18.262 1.00 95.25 198 VAL A O 1
ATOM 1578 N N . VAL A 1 199 ? 5.211 1.932 -17.023 1.00 94.88 199 VAL A N 1
ATOM 1579 C CA . VAL A 1 199 ? 5.274 0.506 -17.358 1.00 94.88 199 VAL A CA 1
ATOM 1580 C C . VAL A 1 199 ? 5.048 -0.323 -16.101 1.00 94.88 199 VAL A C 1
ATOM 1582 O O . VAL A 1 199 ? 5.398 0.106 -15.000 1.00 94.88 199 VAL A O 1
ATOM 1585 N N . TYR A 1 200 ? 4.452 -1.496 -16.268 1.00 95.50 200 TYR A N 1
ATOM 1586 C CA . TYR A 1 200 ? 4.174 -2.449 -15.204 1.00 95.50 200 TYR A CA 1
ATOM 1587 C C . TYR A 1 200 ? 4.846 -3.778 -15.496 1.00 95.50 200 TYR A C 1
ATOM 1589 O O . TYR A 1 200 ? 4.714 -4.285 -16.603 1.00 95.50 200 TYR A O 1
ATOM 1597 N N . PHE A 1 201 ? 5.519 -4.332 -14.497 1.00 94.06 201 PHE A N 1
ATOM 1598 C CA . PHE A 1 201 ? 6.172 -5.634 -14.533 1.00 94.06 201 PHE A CA 1
ATOM 1599 C C . PHE A 1 201 ? 5.274 -6.647 -13.822 1.00 94.06 201 PHE A C 1
ATOM 1601 O O . PHE A 1 201 ? 5.249 -6.643 -12.585 1.00 94.06 201 PHE A O 1
ATOM 1608 N N . PRO A 1 202 ? 4.524 -7.494 -14.551 1.00 93.56 202 PRO A N 1
ATOM 1609 C CA . PRO A 1 202 ? 3.541 -8.382 -13.937 1.00 93.56 202 PRO A CA 1
ATOM 1610 C C . PRO A 1 202 ? 4.160 -9.366 -12.947 1.00 93.56 202 PRO A C 1
ATOM 1612 O O . PRO A 1 202 ? 3.611 -9.568 -11.868 1.00 93.56 202 PRO A O 1
ATOM 1615 N N . GLU A 1 203 ? 5.335 -9.908 -13.268 1.00 91.00 203 GLU A N 1
ATOM 1616 C CA . GLU A 1 203 ? 6.032 -10.885 -12.421 1.00 91.00 203 GLU A CA 1
ATOM 1617 C C . GLU A 1 203 ? 6.465 -10.304 -11.071 1.00 91.00 203 GLU A C 1
ATOM 1619 O O . GLU A 1 203 ? 6.472 -10.996 -10.056 1.00 91.00 203 GLU A O 1
ATOM 1624 N N . LEU A 1 204 ? 6.799 -9.013 -11.049 1.00 90.06 204 LEU A N 1
ATOM 1625 C CA . LEU A 1 204 ? 7.316 -8.327 -9.864 1.00 90.06 204 LEU A CA 1
ATOM 1626 C C . LEU A 1 204 ? 6.246 -7.499 -9.147 1.00 90.06 204 LEU A C 1
ATOM 1628 O O . LEU A 1 204 ? 6.487 -6.991 -8.053 1.00 90.06 204 LEU A O 1
ATOM 1632 N N . GLY A 1 205 ? 5.081 -7.307 -9.770 1.00 90.50 205 GLY A N 1
ATOM 1633 C CA . GLY A 1 205 ? 4.052 -6.394 -9.284 1.00 90.50 205 GLY A CA 1
ATOM 1634 C C . GLY A 1 205 ? 4.529 -4.940 -9.191 1.00 90.50 205 GLY A C 1
ATOM 1635 O O . GLY A 1 205 ? 4.062 -4.195 -8.329 1.00 90.50 205 GLY A O 1
ATOM 1636 N N . PHE A 1 206 ? 5.473 -4.540 -10.047 1.00 88.44 206 PHE A N 1
ATOM 1637 C CA . PHE A 1 206 ? 6.200 -3.276 -9.938 1.00 88.44 206 PHE A CA 1
ATOM 1638 C C . PHE A 1 206 ? 5.822 -2.292 -11.046 1.00 88.44 206 PHE A C 1
ATOM 1640 O O . PHE A 1 206 ? 5.766 -2.652 -12.218 1.00 88.44 206 PHE A O 1
ATOM 1647 N N . GLU A 1 207 ? 5.608 -1.029 -10.679 1.00 91.50 207 GLU A N 1
ATOM 1648 C CA . GLU A 1 207 ? 5.347 0.065 -11.616 1.00 91.50 207 GLU A CA 1
ATOM 1649 C C . GLU A 1 207 ? 6.547 1.005 -11.694 1.00 91.50 207 GLU A C 1
ATOM 1651 O O . GLU A 1 207 ? 7.085 1.436 -10.668 1.00 91.50 207 GLU A O 1
ATOM 1656 N N . PHE A 1 208 ? 6.928 1.391 -12.911 1.00 91.88 208 PHE A N 1
ATOM 1657 C CA . PHE A 1 208 ? 8.067 2.269 -13.133 1.00 91.88 208 PHE A CA 1
ATOM 1658 C C . PHE A 1 208 ? 7.792 3.350 -14.173 1.00 91.88 208 PHE A C 1
ATOM 1660 O O . PHE A 1 208 ? 7.053 3.153 -15.137 1.00 91.88 208 PHE A O 1
ATOM 1667 N N . LYS A 1 209 ? 8.420 4.515 -13.982 1.00 94.12 209 LYS A N 1
ATOM 1668 C CA . LYS A 1 209 ? 8.404 5.602 -14.964 1.00 94.12 209 LYS A CA 1
ATOM 1669 C C . LYS A 1 209 ? 9.495 5.352 -15.994 1.00 94.12 209 LYS A C 1
ATOM 1671 O O . LYS A 1 209 ? 10.665 5.606 -15.728 1.00 94.12 209 LYS A O 1
ATOM 1676 N N . TYR A 1 210 ? 9.101 4.873 -17.159 1.00 94.38 210 TYR A N 1
ATOM 1677 C CA . TYR A 1 210 ? 9.999 4.575 -18.260 1.00 94.38 210 TYR A CA 1
ATOM 1678 C C . TYR A 1 210 ? 9.997 5.719 -19.274 1.00 94.38 210 TYR A C 1
ATOM 1680 O O . TYR A 1 210 ? 8.945 6.263 -19.614 1.00 94.38 210 TYR A O 1
ATOM 1688 N N . LYS A 1 211 ? 11.180 6.102 -19.748 1.00 94.06 211 LYS A N 1
ATOM 1689 C CA . LYS A 1 211 ? 11.328 6.999 -20.892 1.00 94.06 211 LYS A CA 1
ATOM 1690 C C . LYS A 1 211 ? 11.610 6.124 -22.106 1.00 94.06 211 LYS A C 1
ATOM 1692 O O . LYS A 1 211 ? 12.576 5.374 -22.073 1.00 94.06 211 LYS A O 1
ATOM 1697 N N . SER A 1 212 ? 10.754 6.200 -23.118 1.00 91.44 212 SER A N 1
ATOM 1698 C CA . SER A 1 212 ? 10.866 5.342 -24.296 1.00 91.44 212 SER A CA 1
ATOM 1699 C C . SER A 1 212 ? 12.098 5.685 -25.126 1.00 91.44 212 SER A C 1
ATOM 1701 O O . SER A 1 212 ? 12.336 6.853 -25.425 1.00 91.44 212 SER A O 1
ATOM 1703 N N . ASP A 1 213 ? 12.840 4.657 -25.535 1.00 87.00 213 ASP A N 1
ATOM 1704 C CA . ASP A 1 213 ? 13.940 4.778 -26.500 1.00 87.00 213 ASP A CA 1
ATOM 1705 C C . ASP A 1 213 ? 13.464 4.580 -27.955 1.00 87.00 213 ASP A C 1
ATOM 1707 O O . ASP A 1 213 ? 14.205 4.849 -28.898 1.00 87.00 213 ASP A O 1
ATOM 1711 N N . MET A 1 214 ? 12.235 4.083 -28.152 1.00 85.38 214 MET A N 1
ATOM 1712 C CA . MET A 1 214 ? 11.660 3.732 -29.465 1.00 85.38 214 MET A CA 1
ATOM 1713 C C . MET A 1 214 ? 10.663 4.76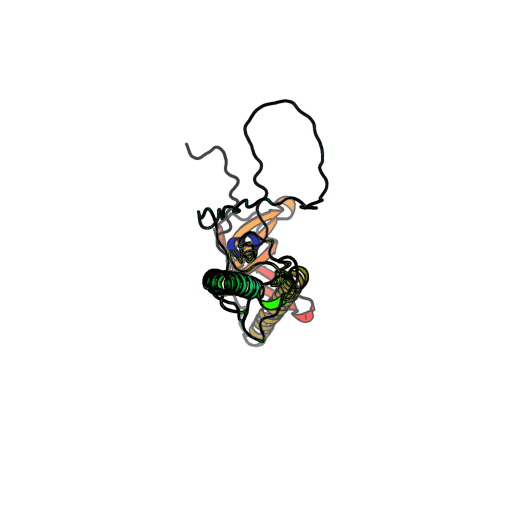4 -29.997 1.00 85.38 214 MET A C 1
ATOM 1715 O O . MET A 1 214 ? 10.012 4.531 -31.014 1.00 85.38 214 MET A O 1
ATOM 1719 N N . GLY A 1 215 ? 10.511 5.888 -29.300 1.00 88.38 215 GLY A N 1
ATOM 1720 C CA . GLY A 1 215 ? 9.494 6.884 -29.606 1.00 88.38 215 GLY A CA 1
ATOM 1721 C C . GLY A 1 215 ? 8.153 6.597 -28.915 1.00 88.38 215 GLY A C 1
ATOM 172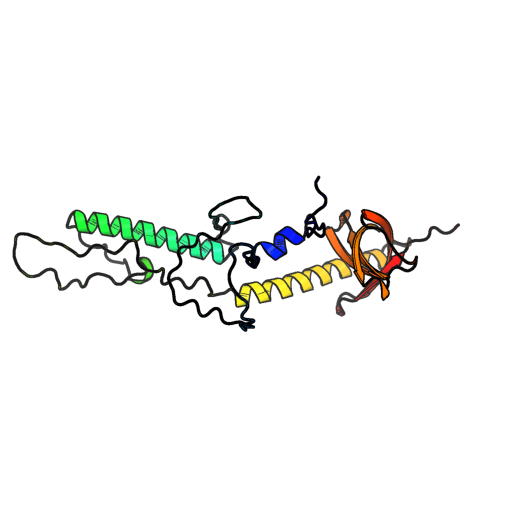2 O O . GLY A 1 215 ? 8.122 5.998 -27.831 1.00 88.38 215 GLY A O 1
ATOM 1723 N N . PRO A 1 216 ? 7.019 7.017 -29.498 1.00 91.44 216 PRO A N 1
ATOM 1724 C CA . PRO A 1 216 ? 5.737 6.980 -28.814 1.00 91.44 216 PRO A CA 1
ATOM 1725 C C . PRO A 1 216 ? 5.183 5.557 -28.652 1.00 91.44 216 PRO A C 1
ATOM 1727 O O . PRO A 1 216 ? 5.006 4.825 -29.622 1.00 91.44 216 PRO A O 1
ATOM 1730 N N . LEU A 1 217 ? 4.834 5.200 -27.416 1.00 93.12 217 LEU A N 1
ATOM 1731 C CA . LEU A 1 217 ? 4.262 3.902 -27.047 1.00 93.12 217 LEU A CA 1
ATOM 1732 C C . LEU A 1 217 ? 2.736 3.953 -26.913 1.00 93.12 217 LEU A C 1
ATOM 1734 O O . LEU A 1 217 ? 2.159 4.988 -26.553 1.00 93.12 217 LEU A O 1
ATOM 1738 N N . GLN A 1 218 ? 2.086 2.815 -27.165 1.00 92.19 218 GLN A N 1
ATOM 1739 C CA . GLN A 1 218 ? 0.638 2.650 -27.022 1.00 92.19 218 GLN A CA 1
ATOM 1740 C C . GLN A 1 218 ? 0.258 2.053 -25.661 1.00 92.19 218 GLN A C 1
ATOM 1742 O O . GLN A 1 218 ? 1.032 1.338 -25.032 1.00 92.19 218 GLN A O 1
ATOM 1747 N N . TYR A 1 219 ? -0.958 2.348 -25.197 1.00 93.38 219 TYR A N 1
ATOM 1748 C CA . TYR A 1 219 ? -1.510 1.737 -23.986 1.00 93.38 219 TYR A CA 1
ATOM 1749 C C . TYR A 1 219 ? -1.692 0.228 -24.183 1.00 93.38 219 TYR A C 1
ATOM 1751 O O . TYR A 1 219 ? -2.207 -0.194 -25.215 1.00 93.38 219 TYR A O 1
ATOM 1759 N N . GLY A 1 220 ? -1.305 -0.569 -23.188 1.00 92.81 220 GLY A N 1
ATOM 1760 C CA . GLY A 1 220 ? -1.393 -2.029 -23.224 1.00 92.81 220 GLY A CA 1
ATOM 1761 C C . GLY A 1 220 ? -0.320 -2.705 -24.077 1.00 92.81 220 GLY A C 1
ATOM 1762 O O . GLY A 1 220 ? -0.314 -3.925 -24.168 1.00 92.81 220 GLY A O 1
ATOM 1763 N N . GLN A 1 221 ? 0.587 -1.940 -24.690 1.00 94.19 221 GLN A N 1
ATOM 1764 C CA . GLN A 1 221 ? 1.694 -2.499 -25.457 1.00 94.19 221 GLN A CA 1
ATOM 1765 C C . GLN A 1 221 ? 2.647 -3.273 -24.538 1.00 94.19 221 GLN A C 1
ATOM 1767 O O . GLN A 1 221 ? 3.046 -2.767 -23.487 1.00 94.19 221 GLN A O 1
ATOM 1772 N N . GLU A 1 222 ? 3.027 -4.474 -24.963 1.00 95.50 222 GLU A N 1
ATOM 1773 C CA . GLU A 1 222 ? 4.033 -5.296 -24.295 1.00 95.50 222 GLU A CA 1
ATOM 1774 C C . GLU A 1 222 ? 5.443 -4.897 -24.742 1.00 95.50 222 GLU A C 1
ATOM 1776 O O . GLU A 1 222 ? 5.690 -4.585 -25.910 1.00 95.50 222 GLU A O 1
ATOM 1781 N N . LEU A 1 223 ? 6.367 -4.889 -23.789 1.00 94.50 223 LEU A N 1
ATOM 1782 C CA . LEU A 1 223 ? 7.763 -4.519 -23.952 1.00 94.50 223 LEU A CA 1
ATOM 1783 C C . LEU A 1 223 ? 8.638 -5.548 -23.250 1.00 94.50 223 LEU A C 1
ATOM 1785 O O . LEU A 1 223 ? 8.310 -6.008 -22.160 1.00 94.50 223 LEU A O 1
ATOM 1789 N N . LYS A 1 224 ? 9.800 -5.820 -23.838 1.00 95.00 224 LYS A N 1
ATOM 1790 C CA . LYS A 1 224 ? 10.882 -6.542 -23.172 1.00 95.00 224 LYS A CA 1
ATOM 1791 C C . LYS A 1 224 ? 11.911 -5.532 -22.696 1.00 95.00 224 LYS A C 1
ATOM 1793 O O . LYS A 1 224 ? 12.507 -4.825 -23.509 1.00 95.00 224 LYS A O 1
ATOM 1798 N N . LEU A 1 225 ? 12.072 -5.412 -21.384 1.00 94.25 225 LEU A N 1
ATOM 1799 C CA . LEU A 1 225 ? 12.961 -4.440 -20.758 1.00 94.25 225 LEU A CA 1
ATOM 1800 C C . LEU A 1 225 ? 14.081 -5.156 -20.010 1.00 94.25 225 LEU A C 1
ATOM 1802 O O . LEU A 1 225 ? 13.850 -6.139 -19.314 1.00 94.25 225 LEU A O 1
ATOM 1806 N N . THR A 1 226 ? 15.282 -4.614 -20.130 1.00 93.50 226 THR A N 1
ATOM 1807 C CA . THR A 1 226 ? 16.471 -5.019 -19.378 1.00 93.50 226 THR A C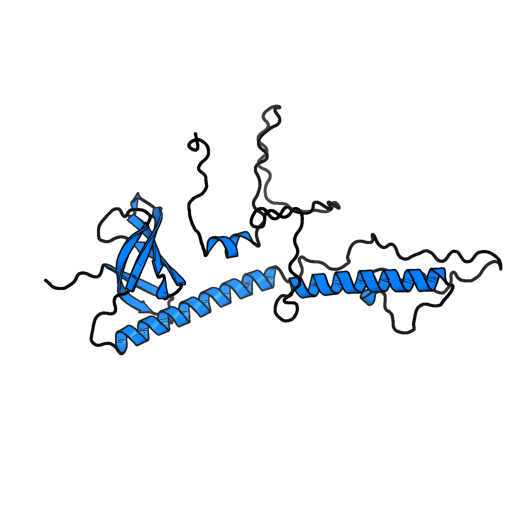A 1
ATOM 1808 C C . THR A 1 226 ? 16.886 -3.898 -18.425 1.00 93.50 226 THR A C 1
ATOM 1810 O O . THR A 1 226 ? 16.509 -2.728 -18.592 1.00 93.50 226 THR A O 1
ATOM 1813 N N . ILE A 1 227 ? 17.645 -4.249 -17.393 1.00 93.25 227 ILE A N 1
ATOM 1814 C CA . ILE A 1 227 ? 18.151 -3.311 -16.398 1.00 93.25 227 ILE A CA 1
ATOM 1815 C C . ILE A 1 227 ? 19.515 -2.791 -16.856 1.00 93.25 227 ILE A C 1
ATOM 1817 O O . ILE A 1 227 ? 20.492 -3.524 -16.906 1.00 93.25 227 ILE A O 1
ATOM 1821 N N . ASP A 1 228 ? 19.585 -1.491 -17.137 1.00 91.44 228 ASP A N 1
ATOM 1822 C CA . ASP A 1 228 ? 20.814 -0.808 -17.560 1.00 91.44 228 ASP A CA 1
ATOM 1823 C C . ASP A 1 228 ? 21.707 -0.458 -16.365 1.00 91.44 228 ASP A C 1
ATOM 1825 O O . ASP A 1 228 ? 22.913 -0.678 -16.352 1.00 91.44 228 ASP A O 1
ATOM 1829 N N . THR A 1 229 ? 21.119 0.129 -15.325 1.00 92.38 229 THR A N 1
ATOM 1830 C CA . THR A 1 229 ? 21.857 0.529 -14.124 1.00 92.38 229 THR A CA 1
ATOM 1831 C C . THR A 1 229 ? 20.939 0.455 -12.920 1.00 92.38 229 THR A C 1
ATOM 1833 O O . THR A 1 229 ? 19.836 1.003 -12.941 1.00 92.38 229 THR A O 1
ATOM 1836 N N . CYS A 1 230 ? 21.420 -0.145 -11.833 1.00 94.62 230 CYS A N 1
ATOM 1837 C CA . CYS A 1 230 ? 20.690 -0.213 -10.575 1.00 94.62 230 CYS A CA 1
ATOM 1838 C C . CYS A 1 230 ? 21.575 0.208 -9.393 1.00 94.62 230 CYS A C 1
ATOM 1840 O O . CYS A 1 230 ? 22.639 -0.362 -9.155 1.00 94.62 230 CYS A O 1
ATOM 1842 N N . ASN A 1 231 ? 21.128 1.203 -8.623 1.00 94.75 231 ASN A N 1
ATOM 1843 C CA . ASN A 1 231 ? 21.737 1.600 -7.358 1.00 94.75 231 ASN A CA 1
ATOM 1844 C C . ASN A 1 231 ? 20.660 1.692 -6.258 1.00 94.75 231 ASN A C 1
ATOM 1846 O O . ASN A 1 231 ? 19.938 2.694 -6.182 1.00 94.75 231 ASN A O 1
ATOM 1850 N N . PRO A 1 232 ? 20.587 0.686 -5.365 1.00 94.88 232 PRO A N 1
ATOM 1851 C CA . PRO A 1 232 ? 19.599 0.637 -4.288 1.00 94.88 232 PRO A CA 1
ATOM 1852 C C . PRO A 1 232 ? 19.722 1.794 -3.295 1.00 94.88 232 PRO A C 1
ATOM 1854 O O . PRO A 1 232 ? 18.713 2.348 -2.870 1.00 94.88 232 PRO A O 1
ATOM 1857 N N . ARG A 1 233 ? 20.949 2.210 -2.945 1.00 93.62 233 ARG A N 1
ATOM 1858 C CA . ARG A 1 233 ? 21.186 3.270 -1.944 1.00 93.62 233 ARG A CA 1
ATOM 1859 C C . ARG A 1 233 ? 20.654 4.625 -2.400 1.00 93.62 233 ARG A C 1
ATOM 1861 O O . ARG A 1 233 ? 20.122 5.373 -1.590 1.00 93.62 233 ARG A O 1
ATOM 1868 N N . ASN A 1 234 ? 20.777 4.906 -3.694 1.00 94.31 234 ASN A N 1
ATOM 1869 C CA . ASN A 1 234 ? 20.311 6.155 -4.290 1.00 94.31 234 ASN A CA 1
ATOM 1870 C C . ASN A 1 234 ? 18.878 6.059 -4.831 1.00 94.31 234 ASN A C 1
ATOM 1872 O O . ASN A 1 234 ? 18.389 7.030 -5.403 1.00 94.31 234 ASN A O 1
ATOM 1876 N N . LEU A 1 235 ? 18.222 4.897 -4.695 1.00 92.00 235 LEU A N 1
ATOM 1877 C CA . LEU A 1 235 ? 16.943 4.589 -5.339 1.00 92.00 235 LEU A CA 1
ATOM 1878 C C . LEU A 1 235 ? 16.955 4.946 -6.837 1.00 92.00 235 LEU A C 1
ATOM 1880 O O . LEU A 1 235 ? 15.984 5.480 -7.377 1.00 92.00 235 LEU A O 1
ATOM 1884 N N . LEU A 1 236 ? 18.056 4.614 -7.515 1.00 93.25 236 LEU A N 1
ATOM 1885 C CA . LEU A 1 236 ? 18.223 4.824 -8.947 1.00 93.25 236 LEU A CA 1
ATOM 1886 C C . LEU A 1 236 ? 18.059 3.494 -9.678 1.00 93.25 236 LEU A C 1
ATOM 1888 O O . LEU A 1 236 ? 18.823 2.561 -9.449 1.00 93.25 236 LEU A O 1
ATOM 1892 N N . LEU A 1 237 ? 17.107 3.453 -10.601 1.00 93.94 237 LEU A N 1
ATOM 1893 C CA . LEU A 1 237 ? 16.939 2.369 -11.556 1.00 93.94 237 LEU A CA 1
ATOM 1894 C C . LEU A 1 237 ? 16.862 2.986 -12.950 1.00 93.94 237 LEU A C 1
ATOM 1896 O O . LEU A 1 237 ? 16.145 3.965 -13.157 1.00 93.94 237 LEU A O 1
ATOM 1900 N N . LYS A 1 238 ? 17.615 2.432 -13.893 1.00 93.38 238 LYS A N 1
ATOM 1901 C CA . LYS A 1 238 ? 17.507 2.732 -15.316 1.00 93.38 238 LYS A CA 1
ATOM 1902 C C . LYS A 1 238 ? 17.194 1.447 -16.050 1.00 93.38 238 LYS A C 1
ATOM 1904 O O . LYS A 1 238 ? 17.823 0.419 -15.811 1.00 93.38 238 LYS A O 1
ATOM 1909 N N . LEU A 1 239 ? 16.210 1.541 -16.927 1.00 93.38 239 LEU A N 1
ATOM 1910 C CA . LEU A 1 239 ? 15.761 0.453 -17.775 1.00 93.38 239 LEU A CA 1
ATOM 1911 C C . LEU A 1 239 ? 16.071 0.815 -19.217 1.00 93.38 239 LEU A C 1
ATOM 1913 O O . LEU A 1 239 ? 16.009 1.991 -19.581 1.00 93.38 239 LEU A O 1
ATOM 1917 N N . ARG A 1 240 ? 16.348 -0.202 -20.018 1.00 92.56 240 ARG A N 1
ATOM 1918 C CA . ARG A 1 240 ? 16.573 -0.094 -21.454 1.00 92.56 240 ARG A CA 1
ATOM 1919 C C . ARG A 1 240 ? 15.665 -1.089 -22.159 1.00 92.56 240 ARG A C 1
ATOM 1921 O O . ARG A 1 240 ? 15.333 -2.133 -21.598 1.00 92.56 240 ARG A O 1
ATOM 1928 N N . LEU A 1 241 ? 15.265 -0.780 -23.387 1.00 93.31 241 LEU A N 1
ATOM 1929 C CA . LEU A 1 241 ? 14.625 -1.785 -24.226 1.00 93.31 241 LEU A CA 1
ATOM 1930 C C . LEU A 1 241 ? 15.617 -2.911 -24.546 1.00 93.31 241 LEU A C 1
ATOM 1932 O O . LEU A 1 241 ? 16.722 -2.645 -25.024 1.00 93.31 241 LEU A O 1
ATOM 1936 N N . TYR A 1 242 ? 15.196 -4.153 -24.322 1.00 92.31 242 TYR A N 1
ATOM 1937 C CA . TYR A 1 242 ? 15.945 -5.324 -24.751 1.00 92.31 242 TYR A CA 1
ATOM 1938 C C . TYR A 1 242 ? 15.888 -5.453 -26.277 1.00 92.31 242 TYR A C 1
ATOM 1940 O O . TYR A 1 242 ? 14.809 -5.434 -26.878 1.00 92.31 242 TYR A O 1
ATOM 1948 N N . LYS A 1 243 ? 17.056 -5.581 -26.905 1.00 86.38 243 LYS A N 1
ATOM 1949 C CA . LYS A 1 243 ? 17.198 -5.861 -28.334 1.00 86.38 243 LYS A CA 1
ATOM 1950 C C . LYS A 1 243 ? 17.978 -7.168 -28.451 1.00 86.38 243 LYS A C 1
ATOM 1952 O O . LYS A 1 243 ? 19.137 -7.164 -28.045 1.00 86.38 243 LYS A O 1
ATOM 1957 N N . PRO A 1 244 ? 17.380 -8.260 -28.956 1.00 79.44 244 PRO A N 1
ATOM 1958 C CA . PRO A 1 244 ? 18.142 -9.477 -29.193 1.00 79.44 244 PRO A CA 1
ATOM 1959 C C . PRO A 1 244 ? 19.252 -9.168 -30.203 1.00 79.44 244 PRO A C 1
ATOM 1961 O O . PRO A 1 244 ? 18.997 -8.488 -31.203 1.00 79.44 244 PRO A O 1
ATOM 1964 N N . GLU A 1 245 ? 20.478 -9.610 -29.920 1.00 74.44 245 GLU A N 1
ATOM 1965 C CA . GLU A 1 245 ? 21.558 -9.559 -30.906 1.00 74.44 245 GLU A CA 1
ATOM 1966 C C . GLU A 1 245 ? 21.132 -10.372 -32.142 1.00 74.44 245 GLU A C 1
ATOM 1968 O O . GLU A 1 245 ? 20.542 -11.448 -32.011 1.00 74.44 245 GLU A O 1
ATOM 1973 N N . ALA A 1 246 ? 21.326 -9.783 -33.325 1.00 51.66 246 ALA A N 1
ATOM 1974 C CA . ALA A 1 246 ? 20.887 -10.322 -34.614 1.00 51.66 246 ALA A CA 1
ATOM 1975 C C . ALA A 1 246 ? 21.895 -11.314 -35.200 1.00 51.66 246 ALA A C 1
ATOM 1977 O O . ALA A 1 246 ? 23.113 -11.070 -35.041 1.00 51.66 246 ALA A O 1
#

Sequence (246 aa):
DLQRTNAGYGYCAAWYAIRFMNPMKIRDTLLGGSSTTTTTTTQSSSSFATTNTLQHHGLGLQCYCQWTSPIRRFTDLQVHGAVKRYLRRERVNELLSNGEAIPEGLSEQDLGCPLPPTTAATTTPGTITMPMLSLQVEPHLDYQIGQGLIRLSRNIYRQTHQYWLYEHFRRRMADDDDEVVYDAIVLGCINKGQEQYVVYFPELGFEFKYKSDMGPLQYGQELKLTIDTCNPRNLLLKLRLYKPEA

Foldseek 3Di:
DPPDDPPCLDDPPPVVVVPVPPPDPDDDPDDDDDDDDDPDPDDPPPPDDDPQQRQPVVVRRSHDADADCVPPDVRNVLVVLLVQLLVLLVVVLVCVVVVHDDDPPDDCSSNQHDDQDPPVPDDDPDDDPDDRDDSPDDRPRPSCPCVVVVVVVVVVVVLVVLLVVLVVLVVCVVPDPDFDKFKKFFSAAPDLVQQWTWIAGPVSRDIDTARDPPHHDDHGDIFIKTWPDGDSVVSDTHIDGDDPDD

Radius of gyration: 28.59 Å; Cα contacts (8 Å, |Δi|>4): 234; chains: 1; bounding box: 67×47×83 Å

Solvent-accessible surface area (backbone atoms only — not comparable to full-atom values): 15984 Å² total; per-residue (Å²): 140,91,80,85,79,88,80,76,82,74,61,93,64,74,50,60,73,66,50,77,80,46,87,77,83,78,78,88,81,86,80,91,78,80,94,72,95,72,88,78,74,94,71,84,80,74,90,65,97,66,90,68,61,62,59,36,75,94,76,74,33,62,62,80,82,67,60,92,46,44,93,84,31,70,67,15,37,49,49,52,51,52,52,51,16,51,56,49,42,53,53,49,38,53,33,51,74,72,72,44,78,82,65,92,86,74,48,42,78,64,45,47,47,84,71,80,68,84,77,76,81,73,83,73,95,85,70,88,79,71,81,69,73,70,88,83,59,72,71,79,63,67,82,67,67,62,52,68,55,56,55,52,52,50,53,53,51,51,51,54,52,49,30,54,53,32,45,50,51,44,47,51,68,71,73,44,96,61,86,66,73,40,65,30,33,26,61,35,77,79,35,78,93,71,33,27,27,35,33,33,27,74,93,74,74,41,76,43,85,42,64,54,90,86,51,87,79,56,72,68,39,77,43,51,35,24,76,72,44,63,38,35,92,78,72,43,76,40,72,39,79,60,71,83,87,129

InterPro domains:
  IPR001900 Ribonuclease II/R [PF00773] (42-88)
  IPR012340 Nucleic acid-binding, OB-fold [SSF50249] (25-91)
  IPR050180 RNR Ribonuclease [PTHR23355] (40-211)

Secondary structure (DSSP, 8-state):
---S--------SHHHHHHTTS-------------------S-----S-------BGGGTBSS----S-TTT-HHHHHHHHHHHHHHHHHHHHHHHHTTPPPPTT--HHHHTSPPPPGGG--S-TT---PPPPPTT---S--TTTTHHHHHHHHHHHHHHHHHHHHHHHHHHHHH-SS--EEEEEEEEEEEGGGTEEEEEETTTTEEEEEEPSSSPPPTT-EEEEEEEEEETTTTEEEEEE-----